Protein AF-0000000085067133 (afdb_homodimer)

InterPro domains:
  IPR045865 ACT-like domain [SSF55021] (86-165)
  IPR050990 UPF0237/Glycine cleavage system regulator [PTHR34875] (2-164)

Radius of gyration: 19.77 Å; Cα contacts (8 Å, |Δi|>4): 706; chains: 2; bounding box: 46×57×50 Å

Nearest PDB structures (foldseek):
  2nyi-assembly1_B  TM=8.359E-01  e=1.930E-15  Galdieria sulphuraria
  2nyi-assembly1_A  TM=8.439E-01  e=7.885E-15  Galdieria sulphuraria
  1u8s-assembly1_B  TM=7.803E-01  e=1.812E-12  Vibrio cholerae
  1u8s-assembly1_A  TM=7.500E-01  e=4.731E-12  Vibrio cholerae
  6vz8-assembly1_R  TM=4.326E-01  e=2.063E-06  Arabidopsis thaliana

Solvent-accessible surface area (backbone atoms only — not comparable to full-atom values): 17699 Å² total; per-residue (Å²): 106,75,40,58,30,33,37,37,40,38,37,75,58,52,92,60,48,68,34,50,55,51,49,54,38,41,74,55,59,29,40,75,43,36,36,39,36,43,49,56,70,61,27,32,39,34,43,33,31,35,40,26,44,54,86,38,48,66,57,45,56,50,48,50,45,68,78,36,71,81,46,47,75,48,76,41,71,45,59,82,70,73,85,62,76,49,46,78,45,37,36,39,42,37,29,72,49,60,91,60,50,70,39,51,53,48,50,53,33,55,75,68,65,35,43,74,39,32,38,38,39,40,56,39,83,43,91,92,48,94,54,38,35,31,40,30,42,38,33,32,40,36,40,79,89,54,54,71,66,56,52,45,52,56,58,33,63,75,42,93,65,39,44,67,46,78,105,106,76,40,58,29,34,37,39,39,37,35,75,58,51,92,60,48,68,34,50,54,50,50,54,38,41,75,55,60,28,40,77,44,35,35,39,36,43,50,57,70,60,27,31,38,34,42,32,32,35,40,25,44,53,86,37,46,65,58,47,56,50,48,49,45,69,77,37,70,82,44,45,77,49,76,40,71,46,60,82,71,72,86,64,75,50,46,79,47,36,34,39,40,37,29,71,48,59,92,62,50,70,38,52,53,49,49,54,33,55,74,68,64,35,43,74,39,31,41,38,40,41,56,42,82,43,90,94,48,94,53,37,34,29,41,34,44,37,34,32,39,36,40,78,89,53,54,72,65,56,54,45,51,57,58,33,64,76,41,93,64,38,44,66,46,79,104

Structure (mmCIF, N/CA/C/O backbone):
data_AF-0000000085067133-model_v1
#
loop_
_entity.id
_entity.type
_entity.pdbx_description
1 polymer 'Amino acid-binding ACT domain protein'
#
loop_
_atom_site.group_PDB
_atom_site.id
_atom_site.type_symbol
_atom_site.label_atom_id
_atom_site.label_alt_id
_atom_site.label_comp_id
_atom_site.label_asym_id
_atom_site.label_entity_id
_atom_site.label_seq_id
_atom_site.pdbx_PDB_ins_code
_atom_site.Cartn_x
_atom_site.Cartn_y
_atom_site.Cartn_z
_atom_site.occupancy
_atom_site.B_iso_or_equiv
_atom_site.auth_seq_id
_atom_site.auth_comp_id
_atom_site.auth_asym_id
_atom_site.auth_atom_id
_atom_site.pdbx_PDB_model_num
ATOM 1 N N . MET A 1 1 ? -12.594 -28.469 2.062 1 92.06 1 MET A N 1
ATOM 2 C CA . MET A 1 1 ? -13.32 -27.297 1.582 1 92.06 1 MET A CA 1
ATOM 3 C C . MET A 1 1 ? -12.414 -26.062 1.551 1 92.06 1 MET A C 1
ATOM 5 O O . MET A 1 1 ? -11.602 -25.875 2.457 1 92.06 1 MET A O 1
ATOM 9 N N . LYS A 1 2 ? -12.5 -25.391 0.485 1 92.56 2 LYS A N 1
ATOM 10 C CA . LYS A 1 2 ? -11.617 -24.234 0.362 1 92.56 2 LYS A CA 1
ATOM 11 C C . LYS A 1 2 ? -12.062 -23.109 1.294 1 92.56 2 LYS A C 1
ATOM 13 O O . LYS A 1 2 ? -13.258 -22.938 1.544 1 92.56 2 LYS A O 1
ATOM 18 N N . LYS A 1 3 ? -11.078 -22.438 1.815 1 93.25 3 LYS A N 1
ATOM 19 C CA . LYS A 1 3 ? -11.328 -21.266 2.635 1 93.25 3 LYS A CA 1
ATOM 20 C C . LYS A 1 3 ? -10.5 -20.078 2.156 1 93.25 3 LYS A C 1
ATOM 22 O O . LYS A 1 3 ? -9.438 -20.25 1.554 1 93.25 3 LYS A O 1
ATOM 27 N N . THR A 1 4 ? -11.047 -18.922 2.414 1 93.56 4 THR A N 1
ATOM 28 C CA . THR A 1 4 ? -10.352 -17.688 2.055 1 93.56 4 THR A CA 1
ATOM 29 C C . THR A 1 4 ? -10.125 -16.812 3.287 1 93.56 4 THR A C 1
ATOM 31 O O . THR A 1 4 ? -11.039 -16.641 4.098 1 93.56 4 THR A O 1
ATOM 34 N N . PHE A 1 5 ? -8.906 -16.344 3.473 1 95.69 5 PHE A N 1
ATOM 35 C CA . PHE A 1 5 ? -8.578 -15.484 4.605 1 95.69 5 PHE A CA 1
ATOM 36 C C . PHE A 1 5 ? -7.543 -14.438 4.207 1 95.69 5 PHE A C 1
ATOM 38 O O . PHE A 1 5 ? -6.824 -14.609 3.221 1 95.69 5 PHE A O 1
ATOM 45 N N . VAL A 1 6 ? -7.559 -13.336 4.926 1 96.31 6 VAL A N 1
ATOM 46 C CA . VAL A 1 6 ? -6.582 -12.273 4.703 1 96.31 6 VAL A CA 1
ATOM 47 C C . VAL A 1 6 ? -5.348 -12.523 5.57 1 96.31 6 VAL A C 1
ATOM 49 O O . VAL A 1 6 ? -5.465 -12.766 6.773 1 96.31 6 VAL A O 1
ATOM 52 N N . THR A 1 7 ? -4.23 -12.477 4.957 1 97.25 7 THR A N 1
ATOM 53 C CA . THR A 1 7 ? -2.949 -12.57 5.648 1 97.25 7 THR A CA 1
ATOM 54 C C . THR A 1 7 ? -2.248 -11.211 5.68 1 97.25 7 THR A C 1
ATOM 56 O O . THR A 1 7 ? -2.143 -10.539 4.652 1 97.25 7 THR A O 1
ATOM 59 N N . THR A 1 8 ? -1.85 -10.82 6.852 1 97.56 8 THR A N 1
ATOM 60 C CA . THR A 1 8 ? -1.018 -9.641 7.031 1 97.56 8 THR A CA 1
ATOM 61 C C . THR A 1 8 ? 0.417 -10.031 7.371 1 97.56 8 THR A C 1
ATOM 63 O O . THR A 1 8 ? 0.647 -10.883 8.227 1 97.56 8 THR A O 1
ATOM 66 N N . VAL A 1 9 ? 1.339 -9.438 6.688 1 98.12 9 VAL A N 1
ATOM 67 C CA . VAL A 1 9 ? 2.75 -9.648 6.992 1 98.12 9 VAL A CA 1
ATOM 68 C C . VAL A 1 9 ? 3.467 -8.305 7.094 1 98.12 9 VAL A C 1
ATOM 70 O O . VAL A 1 9 ? 3.219 -7.398 6.293 1 98.12 9 VAL A O 1
ATOM 73 N N . SER A 1 10 ? 4.344 -8.164 8.117 1 97.62 10 SER A N 1
ATOM 74 C CA . SER A 1 10 ? 5.09 -6.918 8.289 1 97.62 10 SER A CA 1
ATOM 75 C C . SER A 1 10 ? 6.484 -7.184 8.852 1 97.62 10 SER A C 1
ATOM 77 O O . SER A 1 10 ? 6.66 -8.07 9.688 1 97.62 10 SER A O 1
ATOM 79 N N . GLY A 1 11 ? 7.434 -6.418 8.406 1 96.38 11 GLY A N 1
ATOM 80 C CA . GLY A 1 11 ? 8.781 -6.492 8.938 1 96.38 11 GLY A CA 1
ATOM 81 C C . GLY A 1 11 ? 9.82 -5.863 8.023 1 96.38 11 GLY A C 1
ATOM 82 O O . GLY A 1 11 ? 9.492 -5.043 7.172 1 96.38 11 GLY A O 1
ATOM 83 N N . VAL A 1 12 ? 11.062 -6.23 8.289 1 93.88 12 VAL A N 1
ATOM 84 C CA . VAL A 1 12 ? 12.172 -5.727 7.488 1 93.88 12 VAL A CA 1
ATOM 85 C C . VAL A 1 12 ? 12.094 -6.309 6.078 1 93.88 12 VAL A C 1
ATOM 87 O O . VAL A 1 12 ? 11.82 -7.496 5.902 1 93.88 12 VAL A O 1
ATOM 90 N N . THR A 1 13 ? 12.289 -5.344 5.133 1 91.38 13 THR A N 1
ATOM 91 C CA . THR A 1 13 ? 12.242 -5.777 3.742 1 91.38 13 THR A CA 1
ATOM 92 C C . THR A 1 13 ? 13.492 -6.566 3.375 1 91.38 13 THR A C 1
ATOM 94 O O . THR A 1 13 ? 14.602 -6.035 3.43 1 91.38 13 THR A O 1
ATOM 97 N N . GLU A 1 14 ? 13.289 -7.785 3.072 1 90.19 14 GLU A N 1
ATOM 98 C CA . GLU A 1 14 ? 14.383 -8.625 2.572 1 90.19 14 GLU A CA 1
ATOM 99 C C . GLU A 1 14 ? 14.258 -8.852 1.067 1 90.19 14 GLU A C 1
ATOM 101 O O . GLU A 1 14 ? 13.148 -8.844 0.524 1 90.19 14 GLU A O 1
ATOM 106 N N . PRO A 1 15 ? 15.484 -9.062 0.43 1 88.81 15 PRO A N 1
ATOM 107 C CA . PRO A 1 15 ? 15.414 -9.375 -1 1 88.81 15 PRO A CA 1
ATOM 108 C C . PRO A 1 15 ? 14.562 -10.602 -1.297 1 88.81 15 PRO A C 1
ATOM 110 O O . PRO A 1 15 ? 14.734 -11.648 -0.664 1 88.81 15 PRO A O 1
ATOM 113 N N . GLY A 1 16 ? 13.633 -10.445 -2.195 1 92.75 16 GLY A N 1
ATOM 114 C CA . GLY A 1 16 ? 12.836 -11.57 -2.656 1 92.75 16 GLY A CA 1
ATOM 115 C C . GLY A 1 16 ? 11.727 -11.953 -1.696 1 92.75 16 GLY A C 1
ATOM 116 O O . GLY A 1 16 ? 11.156 -13.039 -1.801 1 92.75 16 GLY A O 1
ATOM 117 N N . ILE A 1 17 ? 11.398 -11.164 -0.746 1 94.94 17 ILE A N 1
ATOM 118 C CA . ILE A 1 17 ? 10.461 -11.516 0.312 1 94.94 17 ILE A CA 1
ATOM 119 C C . ILE A 1 17 ? 9.094 -11.812 -0.294 1 94.94 17 ILE A C 1
ATOM 121 O O . ILE A 1 17 ? 8.422 -12.773 0.106 1 94.94 17 ILE A O 1
ATOM 125 N N . ILE A 1 18 ? 8.688 -11.055 -1.253 1 94.62 18 ILE A N 1
ATOM 126 C CA . ILE A 1 18 ? 7.383 -11.258 -1.871 1 94.62 18 ILE A CA 1
ATOM 127 C C . ILE A 1 18 ? 7.363 -12.602 -2.605 1 94.62 18 ILE A C 1
ATOM 129 O O . ILE A 1 18 ? 6.422 -13.383 -2.461 1 94.62 18 ILE A O 1
ATOM 133 N N . LYS A 1 19 ? 8.43 -12.812 -3.299 1 94.38 19 LYS A N 1
ATOM 134 C CA . LYS A 1 19 ? 8.609 -14.086 -4 1 94.38 19 LYS A CA 1
ATOM 135 C C . LYS A 1 19 ? 8.539 -15.258 -3.035 1 94.38 19 LYS A C 1
ATOM 137 O O . LYS A 1 19 ? 7.824 -16.234 -3.285 1 94.38 19 LYS A O 1
ATOM 142 N N . SER A 1 20 ? 9.242 -15.172 -1.99 1 96.31 20 SER A N 1
ATOM 143 C CA . SER A 1 20 ? 9.305 -16.25 -1.018 1 96.31 20 SER A CA 1
ATOM 144 C C . SER A 1 20 ? 7.941 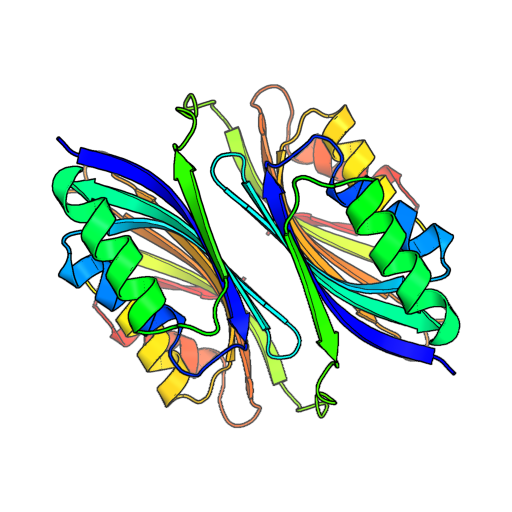-16.531 -0.402 1 96.31 20 SER A C 1
ATOM 146 O O . SER A 1 20 ? 7.547 -17.688 -0.252 1 96.31 20 SER A O 1
ATOM 148 N N . LEU A 1 21 ? 7.211 -15.5 -0.037 1 96.75 21 LEU A N 1
ATOM 149 C CA . LEU A 1 21 ? 5.883 -15.648 0.542 1 96.75 21 LEU A CA 1
ATOM 150 C C . LEU A 1 21 ? 4.934 -16.328 -0.44 1 96.75 21 LEU A C 1
ATOM 152 O O . LEU A 1 21 ? 4.172 -17.219 -0.057 1 96.75 21 LEU A O 1
ATOM 156 N N . ALA A 1 22 ? 5.043 -15.922 -1.697 1 94.56 22 ALA A N 1
ATOM 157 C CA . ALA A 1 22 ? 4.191 -16.5 -2.73 1 94.56 22 ALA A CA 1
ATOM 158 C C . ALA A 1 22 ? 4.523 -17.984 -2.943 1 94.56 22 ALA A C 1
ATOM 160 O O . ALA A 1 22 ? 3.621 -18.812 -3.062 1 94.56 22 ALA A O 1
ATOM 161 N N . GLU A 1 23 ? 5.742 -18.266 -2.957 1 95.75 23 GLU A N 1
ATOM 162 C CA . GLU A 1 23 ? 6.188 -19.641 -3.191 1 95.75 23 GLU A CA 1
ATOM 163 C C . GLU A 1 23 ? 5.762 -20.562 -2.053 1 95.75 23 GLU A C 1
ATOM 165 O O . GLU A 1 23 ? 5.309 -21.672 -2.291 1 95.75 23 GLU A O 1
ATOM 170 N N . ILE A 1 24 ? 5.934 -20.094 -0.885 1 97.19 24 ILE A N 1
ATOM 171 C CA . ILE A 1 24 ? 5.531 -20.891 0.268 1 97.19 24 ILE A CA 1
ATOM 172 C C . ILE A 1 24 ? 4.023 -21.125 0.229 1 97.19 24 ILE A C 1
ATOM 174 O O . ILE A 1 24 ? 3.555 -22.234 0.507 1 97.19 24 ILE A O 1
ATOM 178 N N . THR A 1 25 ? 3.256 -20.078 -0.085 1 96.44 25 THR A N 1
ATOM 179 C CA . THR A 1 25 ? 1.807 -20.219 -0.187 1 96.44 25 THR A CA 1
ATOM 180 C C . THR A 1 25 ? 1.431 -21.266 -1.225 1 96.44 25 THR A C 1
ATOM 182 O O . THR A 1 25 ? 0.601 -22.141 -0.959 1 96.44 25 THR A O 1
ATOM 185 N N . ARG A 1 26 ? 2.072 -21.234 -2.355 1 94.62 26 ARG A N 1
ATOM 186 C CA . ARG A 1 26 ? 1.798 -22.156 -3.443 1 94.62 26 ARG A CA 1
ATOM 187 C C . ARG A 1 26 ? 2.162 -23.594 -3.049 1 94.62 26 ARG A C 1
ATOM 189 O O . ARG A 1 26 ? 1.46 -24.531 -3.406 1 94.62 26 ARG A O 1
ATOM 196 N N . LYS A 1 27 ? 3.252 -23.75 -2.375 1 95.75 27 LYS A N 1
ATOM 197 C CA . LYS A 1 27 ? 3.703 -25.062 -1.926 1 95.75 27 LYS A CA 1
ATOM 198 C C . LYS A 1 27 ? 2.611 -25.781 -1.136 1 95.75 27 LYS A C 1
ATOM 200 O O . LYS A 1 27 ? 2.5 -27 -1.192 1 95.75 27 LYS A O 1
ATOM 205 N N . HIS A 1 28 ? 1.784 -25.062 -0.489 1 96.75 28 HIS A N 1
ATOM 206 C CA . HIS A 1 28 ? 0.726 -25.656 0.329 1 96.75 28 HIS A CA 1
ATOM 207 C C . HIS A 1 28 ? -0.608 -25.641 -0.409 1 96.75 28 HIS A C 1
ATOM 2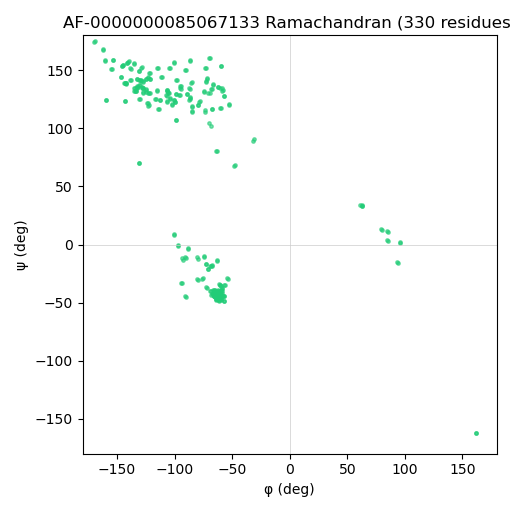09 O O . HIS A 1 28 ? -1.657 -25.875 0.193 1 96.75 28 HIS A O 1
ATOM 215 N N . GLY A 1 29 ? -0.508 -25.281 -1.704 1 94.88 29 GLY A N 1
ATOM 216 C CA . GLY A 1 29 ? -1.712 -25.312 -2.52 1 94.88 29 GLY A CA 1
ATOM 217 C C . GLY A 1 29 ? -2.543 -24.047 -2.408 1 94.88 29 GLY A C 1
ATOM 218 O O . GLY A 1 29 ? -3.713 -24.031 -2.797 1 94.88 29 GLY A O 1
ATOM 219 N N . GLY A 1 30 ? -1.984 -23.062 -1.823 1 95.06 30 GLY A N 1
ATOM 220 C CA . GLY A 1 30 ? -2.682 -21.797 -1.694 1 95.06 30 GLY A CA 1
ATOM 221 C C . GLY A 1 30 ? -2.498 -20.891 -2.896 1 95.06 30 GLY A C 1
ATOM 222 O O . GLY A 1 30 ? -1.54 -21.047 -3.658 1 95.06 30 GLY A O 1
ATOM 223 N N . GLU A 1 31 ? -3.5 -19.938 -3.016 1 92.12 31 GLU A N 1
ATOM 224 C CA . GLU A 1 31 ? -3.459 -18.938 -4.082 1 92.12 31 GLU A CA 1
ATOM 225 C C . GLU A 1 31 ? -3.779 -17.547 -3.551 1 92.12 31 GLU A C 1
ATOM 227 O O . GLU A 1 31 ? -4.695 -17.375 -2.74 1 92.12 31 GLU A O 1
ATOM 232 N N . TRP A 1 32 ? -2.928 -16.641 -4.02 1 94.38 32 TRP A N 1
ATOM 233 C CA . TRP A 1 32 ? -3.27 -15.25 -3.746 1 94.38 32 TRP A CA 1
ATOM 234 C C . TRP A 1 32 ? -4.324 -14.742 -4.723 1 94.38 32 TRP A C 1
ATOM 236 O O . TRP A 1 32 ? -4.082 -14.68 -5.93 1 94.38 32 TRP A O 1
ATOM 246 N N . GLN A 1 33 ? -5.426 -14.344 -4.176 1 91.75 33 GLN A N 1
ATOM 247 C CA . GLN A 1 33 ? -6.477 -13.797 -5.031 1 91.75 33 GLN A CA 1
ATOM 248 C C . GLN A 1 33 ? -6.336 -12.289 -5.188 1 91.75 33 GLN A C 1
ATOM 250 O O . GLN A 1 33 ? -6.547 -11.742 -6.273 1 91.75 33 GLN A O 1
ATOM 255 N N . MET A 1 34 ? -6.109 -11.641 -4.121 1 93.25 34 MET A N 1
ATOM 256 C CA . MET A 1 34 ? -5.789 -10.219 -4.039 1 93.25 34 MET A CA 1
ATOM 257 C C . MET A 1 34 ? -4.586 -9.984 -3.133 1 93.25 34 MET A C 1
ATOM 259 O O . MET A 1 34 ? -4.453 -10.633 -2.094 1 93.25 34 MET A O 1
ATOM 263 N N . SER A 1 35 ? -3.676 -9.117 -3.578 1 95.5 35 SER A N 1
ATOM 264 C CA . SER A 1 35 ? -2.516 -8.805 -2.752 1 95.5 35 SER A CA 1
ATOM 265 C C . SER A 1 35 ? -2.123 -7.34 -2.887 1 95.5 35 SER A C 1
ATOM 267 O O . SER A 1 35 ? -2.205 -6.766 -3.977 1 95.5 35 SER A O 1
ATOM 269 N N . LYS A 1 36 ? -1.783 -6.75 -1.802 1 96.81 36 LYS A N 1
ATOM 270 C CA . LYS A 1 36 ? -1.264 -5.391 -1.725 1 96.81 36 LYS A CA 1
ATOM 271 C C . LYS A 1 36 ? 0.006 -5.332 -0.88 1 96.81 36 LYS A C 1
ATOM 273 O O . LYS A 1 36 ? 0.032 -5.836 0.245 1 96.81 36 LYS A O 1
ATOM 278 N N . VAL A 1 37 ? 1.066 -4.801 -1.442 1 97.06 37 VAL A N 1
ATOM 279 C CA . VAL A 1 37 ? 2.359 -4.695 -0.771 1 97.06 37 VAL A CA 1
ATOM 280 C C . VAL A 1 37 ? 2.855 -3.254 -0.827 1 97.06 37 VAL A C 1
ATOM 282 O O . VAL A 1 37 ? 2.775 -2.604 -1.871 1 97.06 37 VAL A O 1
ATOM 285 N N . ILE A 1 38 ? 3.32 -2.781 0.252 1 97.06 38 ILE A N 1
ATOM 286 C CA . ILE A 1 38 ? 3.973 -1.476 0.268 1 97.06 38 ILE A CA 1
ATOM 287 C C . ILE A 1 38 ? 5.312 -1.576 0.996 1 97.06 38 ILE A C 1
ATOM 289 O O . ILE A 1 38 ? 5.477 -2.404 1.896 1 97.06 38 ILE A O 1
ATOM 293 N N . LYS A 1 39 ? 6.246 -0.747 0.563 1 96.12 39 LYS A N 1
ATOM 294 C CA . LYS A 1 39 ? 7.578 -0.669 1.153 1 96.12 39 LYS A CA 1
ATOM 295 C C . LYS A 1 39 ? 7.953 0.773 1.482 1 96.12 39 LYS A C 1
ATOM 297 O O . LYS A 1 39 ? 7.633 1.691 0.724 1 96.12 39 LYS A O 1
ATOM 302 N N . LEU A 1 40 ? 8.609 0.938 2.604 1 93.88 40 LEU A N 1
ATOM 303 C CA . LEU A 1 40 ? 9.078 2.256 3.014 1 93.88 40 LEU A CA 1
ATOM 304 C C . LEU A 1 40 ? 10.203 2.139 4.039 1 93.88 40 LEU A C 1
ATOM 306 O O . LEU A 1 40 ? 10.047 1.454 5.055 1 93.88 40 LEU A O 1
ATOM 310 N N . GLY A 1 41 ? 11.359 2.752 3.768 1 90.62 41 GLY A N 1
ATOM 311 C CA . GLY A 1 41 ? 12.445 2.832 4.734 1 90.62 41 GLY A CA 1
ATOM 312 C C . GLY A 1 41 ? 13 1.476 5.121 1 90.62 41 GLY A C 1
ATOM 313 O O . GLY A 1 41 ? 13.266 1.218 6.297 1 90.62 41 GLY A O 1
ATOM 314 N N . GLY A 1 42 ? 13.008 0.567 4.215 1 91.81 42 GLY A N 1
ATOM 315 C CA . GLY A 1 42 ? 13.57 -0.75 4.469 1 91.81 42 GLY A CA 1
ATOM 316 C C . GLY A 1 42 ? 12.586 -1.701 5.121 1 91.81 42 GLY A C 1
ATOM 317 O O . GLY A 1 42 ? 12.938 -2.834 5.457 1 91.81 42 GLY A O 1
ATOM 318 N N . HIS A 1 43 ? 11.375 -1.211 5.297 1 94.5 43 HIS A N 1
ATOM 319 C CA . HIS A 1 43 ? 10.305 -2.037 5.852 1 94.5 43 HIS A CA 1
ATOM 320 C C . HIS A 1 43 ? 9.203 -2.281 4.82 1 94.5 43 HIS A C 1
ATOM 322 O O . HIS A 1 43 ? 9.039 -1.49 3.891 1 94.5 43 HIS A O 1
ATOM 328 N N . PHE A 1 44 ? 8.578 -3.387 5 1 96.5 44 PHE A N 1
ATOM 329 C CA . PHE A 1 44 ? 7.457 -3.688 4.113 1 96.5 44 PHE A CA 1
ATOM 330 C C . PHE A 1 44 ? 6.27 -4.219 4.902 1 96.5 44 PHE A C 1
ATOM 332 O O . PHE A 1 44 ? 6.43 -4.695 6.031 1 96.5 44 PHE A O 1
ATOM 339 N N . THR A 1 45 ? 5.125 -4.062 4.371 1 97.94 45 THR A N 1
ATOM 340 C CA . THR A 1 45 ? 3.908 -4.738 4.816 1 97.94 45 THR A CA 1
ATOM 341 C C . THR A 1 45 ? 3.086 -5.215 3.621 1 97.94 45 THR A C 1
ATOM 343 O O . THR A 1 45 ? 3.145 -4.617 2.543 1 97.94 45 THR A O 1
ATOM 346 N N . ALA A 1 46 ? 2.361 -6.27 3.832 1 97.81 46 ALA A N 1
ATOM 347 C CA . ALA A 1 46 ? 1.531 -6.848 2.779 1 97.81 46 ALA A CA 1
ATOM 348 C C . ALA A 1 46 ? 0.212 -7.367 3.344 1 97.81 46 ALA A C 1
ATOM 350 O O . ALA A 1 46 ? 0.171 -7.902 4.453 1 97.81 46 ALA A O 1
ATOM 351 N N . LEU A 1 47 ? -0.836 -7.117 2.629 1 97.81 47 LEU A N 1
ATOM 352 C CA . LEU A 1 47 ? -2.115 -7.801 2.793 1 97.81 47 LEU A CA 1
ATOM 353 C C . LEU A 1 47 ? -2.424 -8.672 1.58 1 97.81 47 LEU A C 1
ATOM 355 O O . LEU A 1 47 ? -2.389 -8.195 0.443 1 97.81 47 LEU A O 1
ATOM 359 N N . PHE A 1 48 ? -2.666 -9.969 1.863 1 96.56 48 PHE A N 1
ATOM 360 C CA . PHE A 1 48 ? -3.07 -10.773 0.715 1 96.56 48 PHE A CA 1
ATOM 361 C C . PHE A 1 48 ? -4.133 -11.789 1.113 1 96.56 48 PHE A C 1
ATOM 363 O O . PHE A 1 48 ? -4.094 -12.336 2.219 1 96.56 48 PHE A O 1
ATOM 370 N N . GLU A 1 49 ? -5.078 -11.922 0.241 1 95.62 49 GLU A N 1
ATOM 371 C CA . GLU A 1 49 ? -6.156 -12.898 0.406 1 95.62 49 GLU A CA 1
ATOM 372 C C . GLU A 1 49 ? -5.742 -14.266 -0.117 1 95.62 49 GLU A C 1
ATOM 374 O O . GLU A 1 49 ? -5.531 -14.445 -1.319 1 95.62 49 GLU A O 1
ATOM 379 N N . VAL A 1 50 ? -5.723 -15.266 0.766 1 95.5 50 VAL A N 1
ATOM 380 C CA . VAL A 1 50 ? -5.297 -16.609 0.409 1 95.5 50 VAL A CA 1
ATOM 381 C C . VAL A 1 50 ? -6.512 -17.531 0.342 1 95.5 50 VAL A C 1
ATOM 383 O O . VAL A 1 50 ? -7.328 -17.562 1.265 1 95.5 50 VAL A O 1
ATOM 386 N N . THR A 1 51 ? -6.656 -18.109 -0.792 1 93.81 51 THR A N 1
ATOM 387 C CA . THR A 1 51 ? -7.59 -19.234 -0.897 1 93.81 51 THR A CA 1
ATOM 388 C C . THR A 1 51 ? -6.848 -20.562 -0.867 1 93.81 51 THR A C 1
ATOM 390 O O . THR A 1 51 ? -5.91 -20.781 -1.638 1 93.81 51 THR A O 1
ATOM 393 N N . ILE A 1 52 ? -7.227 -21.406 0.055 1 95.75 52 ILE A N 1
ATOM 394 C CA . ILE A 1 52 ? -6.504 -22.656 0.25 1 95.75 52 ILE A CA 1
ATOM 395 C C . ILE A 1 52 ? -7.438 -23.703 0.844 1 95.75 52 ILE A C 1
ATOM 397 O O . ILE A 1 52 ? -8.508 -23.375 1.352 1 95.75 52 ILE A O 1
ATOM 401 N N . GLU A 1 53 ? -7.062 -24.969 0.667 1 96.75 53 GLU A N 1
ATOM 402 C CA . GLU A 1 53 ? -7.781 -26 1.412 1 96.75 53 GLU A CA 1
ATOM 403 C C . GLU A 1 53 ? -7.672 -25.766 2.916 1 96.75 53 GLU A C 1
ATOM 405 O O . GLU A 1 53 ? -6.574 -25.547 3.438 1 96.75 53 GLU A O 1
ATOM 410 N N . ALA A 1 54 ? -8.805 -25.891 3.592 1 94.81 54 ALA A N 1
ATOM 411 C CA . ALA A 1 54 ? -8.875 -25.562 5.016 1 94.81 54 ALA A CA 1
ATOM 412 C C . ALA A 1 54 ? -7.859 -26.375 5.812 1 94.81 54 ALA A C 1
ATOM 414 O O . ALA A 1 54 ? -7.246 -25.859 6.754 1 94.81 54 ALA A O 1
ATOM 415 N N . GLU A 1 55 ? -7.645 -27.516 5.434 1 96.25 55 GLU A N 1
ATOM 416 C CA . GLU A 1 55 ? -6.773 -28.422 6.176 1 96.25 55 GLU A CA 1
ATOM 417 C C . GLU A 1 55 ? -5.309 -28.031 6.016 1 96.25 55 GLU A C 1
ATOM 419 O O . GLU A 1 55 ? -4.461 -28.438 6.816 1 96.25 55 GLU A O 1
ATOM 424 N N . SER A 1 56 ? -5.023 -27.219 5.035 1 97.31 56 SER A N 1
ATOM 425 C CA . SER A 1 56 ? -3.643 -26.844 4.734 1 97.31 56 SER A CA 1
ATOM 426 C C . SER A 1 56 ? -3.246 -25.562 5.438 1 97.31 56 SER A C 1
ATOM 428 O O . SER A 1 56 ? -2.061 -25.219 5.512 1 97.31 56 SER A O 1
ATOM 430 N N . GLN A 1 57 ? -4.137 -24.812 5.984 1 96.5 57 GLN A N 1
ATOM 431 C CA . GLN A 1 57 ? -3.879 -23.484 6.523 1 96.5 57 GLN A CA 1
ATOM 432 C C . GLN A 1 57 ? -2.91 -23.547 7.703 1 96.5 57 GLN A C 1
ATOM 434 O O . GLN A 1 57 ? -1.941 -22.781 7.758 1 96.5 57 GLN A O 1
ATOM 439 N N . PRO A 1 58 ? -3.127 -24.484 8.672 1 97.38 58 PRO A N 1
ATOM 440 C CA . PRO A 1 58 ? -2.211 -24.531 9.812 1 97.38 58 PRO A CA 1
ATOM 441 C C . PRO A 1 58 ? -0.761 -24.766 9.398 1 97.38 58 PRO A C 1
ATOM 443 O O . PRO A 1 58 ? 0.155 -24.156 9.953 1 97.38 58 PRO A O 1
ATOM 446 N N . GLN A 1 59 ? -0.584 -25.562 8.445 1 98 59 GLN A N 1
ATOM 447 C CA . GLN A 1 59 ? 0.765 -25.859 7.973 1 98 59 GLN A CA 1
ATOM 448 C C . GLN A 1 59 ? 1.376 -24.641 7.277 1 98 59 GLN A C 1
ATOM 450 O O . GLN A 1 59 ? 2.57 -24.375 7.422 1 98 59 GLN A O 1
ATOM 455 N N . LEU A 1 60 ? 0.588 -23.953 6.512 1 98.19 60 LEU A N 1
ATOM 456 C CA . LEU A 1 60 ? 1.039 -22.75 5.844 1 98.19 60 LEU A CA 1
ATOM 457 C C . LEU A 1 60 ? 1.505 -21.703 6.863 1 98.19 60 LEU A C 1
ATOM 459 O O . LEU A 1 60 ? 2.602 -21.156 6.742 1 98.19 60 LEU A O 1
ATOM 463 N N . GLU A 1 61 ? 0.662 -21.531 7.879 1 97.94 61 GLU A N 1
ATOM 464 C CA . GLU A 1 61 ? 0.985 -20.547 8.914 1 97.94 61 GLU A CA 1
ATOM 465 C C . GLU A 1 61 ? 2.268 -20.922 9.648 1 97.94 61 GLU A C 1
ATOM 467 O O . GLU A 1 61 ? 3.115 -20.062 9.906 1 97.94 61 GLU A O 1
ATOM 472 N N . SER A 1 62 ? 2.383 -22.156 9.914 1 98.19 62 SER A N 1
ATOM 473 C CA . SER A 1 62 ? 3.574 -22.656 10.602 1 98.19 62 SER A CA 1
ATOM 474 C C . SER A 1 62 ? 4.824 -22.453 9.75 1 98.19 62 SER A C 1
ATOM 476 O O . SER A 1 62 ? 5.879 -22.078 10.258 1 98.19 62 SER A O 1
ATOM 478 N N . ASP A 1 63 ? 4.723 -22.703 8.492 1 98.31 63 ASP A N 1
ATOM 479 C CA . ASP A 1 63 ? 5.863 -22.562 7.59 1 98.31 63 ASP A CA 1
ATOM 480 C C . ASP A 1 63 ? 6.285 -21.094 7.477 1 98.31 63 ASP A C 1
ATOM 482 O O . ASP A 1 63 ? 7.48 -20.797 7.395 1 98.31 63 ASP A O 1
ATOM 486 N N . PHE A 1 64 ? 5.316 -20.172 7.43 1 98 64 PHE A N 1
ATOM 487 C CA . PHE A 1 64 ? 5.633 -18.75 7.395 1 98 64 PHE A CA 1
ATOM 488 C C . PHE A 1 64 ? 6.477 -18.359 8.602 1 98 64 PHE A C 1
ATOM 490 O O . PHE A 1 64 ? 7.527 -17.734 8.453 1 98 64 PHE A O 1
ATOM 497 N N . VAL A 1 65 ? 6.098 -18.828 9.734 1 96.94 65 VAL A N 1
ATOM 498 C CA . VAL A 1 65 ? 6.77 -18.453 10.977 1 96.94 65 VAL A CA 1
ATOM 499 C C . VAL A 1 65 ? 8.148 -19.109 11.039 1 96.94 65 VAL A C 1
ATOM 501 O O . VAL A 1 65 ? 9.117 -18.484 11.492 1 96.94 65 VAL A O 1
ATOM 504 N N . THR A 1 66 ? 8.211 -20.266 10.578 1 97.81 66 THR A N 1
ATOM 505 C CA . THR A 1 66 ? 9.477 -21 10.594 1 97.81 66 THR A CA 1
ATOM 506 C C . THR A 1 66 ? 10.484 -20.359 9.648 1 97.81 66 THR A C 1
ATOM 508 O O . THR A 1 66 ? 11.656 -20.172 10.008 1 97.81 66 THR A O 1
ATOM 511 N N . HIS A 1 67 ? 10.078 -19.969 8.492 1 96.94 67 HIS A N 1
ATOM 512 C CA . HIS A 1 67 ? 10.977 -19.422 7.473 1 96.94 67 HIS A CA 1
ATOM 513 C C . HIS A 1 67 ? 11.281 -17.953 7.738 1 96.94 67 HIS A C 1
ATOM 515 O O . HIS A 1 67 ? 12.352 -17.469 7.363 1 96.94 67 HIS A O 1
ATOM 521 N N . PHE A 1 68 ? 10.32 -17.297 8.359 1 97.5 68 PHE A N 1
ATOM 522 C CA . PHE A 1 68 ? 10.492 -15.867 8.602 1 97.5 68 PHE A CA 1
ATOM 523 C C . PHE A 1 68 ? 10.18 -15.523 10.055 1 97.5 68 PHE A C 1
ATOM 525 O O . PHE A 1 68 ? 9.25 -14.758 10.336 1 97.5 68 PHE A O 1
ATOM 532 N N . PRO A 1 69 ? 11.023 -15.938 10.992 1 9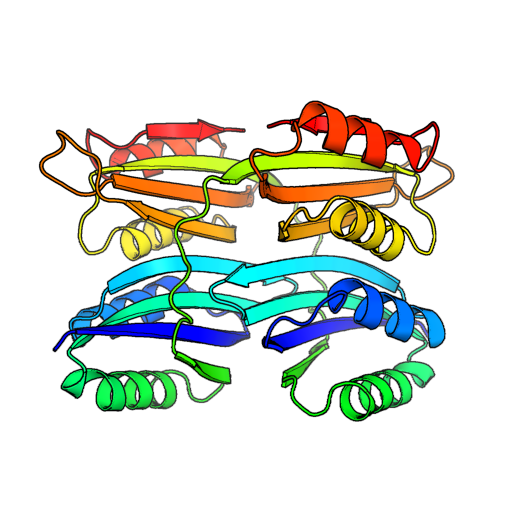6.38 69 PRO A N 1
ATOM 533 C CA . PRO A 1 69 ? 10.742 -15.75 12.414 1 96.38 69 PRO A CA 1
ATOM 534 C C . PRO A 1 69 ? 10.758 -14.281 12.828 1 96.38 69 PRO A C 1
ATOM 536 O O . PRO A 1 69 ? 10.211 -13.922 13.875 1 96.38 69 PRO A O 1
ATOM 539 N N . ALA A 1 70 ? 11.352 -13.469 12.016 1 95.88 70 ALA A N 1
ATOM 540 C CA . ALA A 1 70 ? 11.484 -12.062 12.398 1 95.88 70 ALA A CA 1
ATOM 541 C C . ALA A 1 70 ? 10.297 -11.242 11.914 1 95.88 70 ALA A C 1
ATOM 543 O O . ALA A 1 70 ? 10.133 -10.078 12.305 1 95.88 70 ALA A O 1
ATOM 544 N N . LEU A 1 71 ? 9.453 -11.797 11.055 1 97.38 71 LEU A N 1
ATOM 545 C CA . LEU A 1 71 ? 8.312 -11.07 10.492 1 97.38 71 LEU A CA 1
ATOM 546 C C . LEU A 1 71 ? 7.078 -11.242 11.367 1 97.38 71 LEU A C 1
ATOM 548 O O . LEU A 1 71 ? 6.926 -12.266 12.047 1 97.38 71 LEU A O 1
ATOM 552 N N . TYR A 1 72 ? 6.242 -10.195 11.328 1 97.19 72 TYR A N 1
ATOM 553 C CA . TYR A 1 72 ? 4.926 -10.266 11.953 1 97.19 72 TYR A CA 1
ATOM 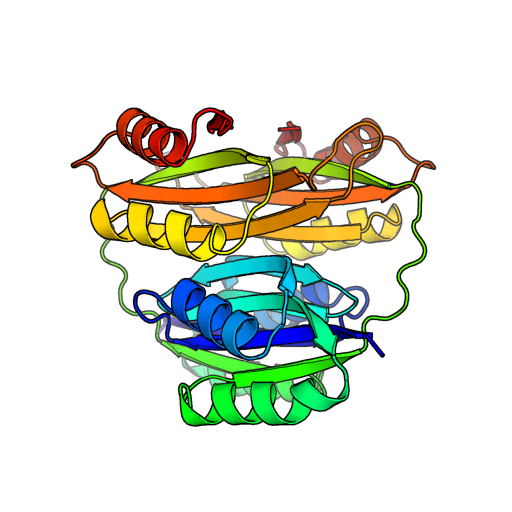554 C C . TYR A 1 72 ? 3.896 -10.852 10.992 1 97.19 72 TYR A C 1
ATOM 556 O O . TYR A 1 72 ? 3.85 -10.469 9.82 1 97.19 72 TYR A O 1
ATOM 564 N N . PHE A 1 73 ? 3.084 -11.82 11.547 1 97.94 73 PHE A N 1
ATOM 565 C CA . PHE A 1 73 ? 1.99 -12.391 10.773 1 97.94 73 PHE A CA 1
ATOM 566 C C . PHE A 1 73 ? 0.678 -12.305 11.539 1 97.94 73 PHE A C 1
ATOM 568 O O . PHE A 1 73 ? 0.65 -12.516 12.758 1 97.94 73 PHE A O 1
ATOM 575 N N . SER A 1 74 ? -0.352 -12.008 10.844 1 97.25 74 SER A N 1
ATOM 576 C CA . SER A 1 74 ? -1.703 -12.172 11.367 1 97.25 74 SER A CA 1
ATOM 577 C C . SER A 1 74 ? -2.652 -12.688 10.289 1 97.25 74 SER A C 1
ATOM 579 O O . SER A 1 74 ? -2.385 -12.531 9.094 1 97.25 74 SER A O 1
ATOM 581 N N . TYR A 1 75 ? -3.701 -13.305 10.742 1 96.62 75 TYR A N 1
ATOM 582 C CA . TYR A 1 75 ? -4.648 -13.969 9.844 1 96.62 75 TYR A CA 1
ATOM 583 C C . TYR A 1 75 ? -6.086 -13.641 10.242 1 96.62 75 TYR A C 1
ATOM 585 O O . TYR A 1 75 ? -6.426 -13.648 11.422 1 96.62 75 TYR A O 1
ATOM 593 N N . ALA A 1 76 ? -6.848 -13.273 9.242 1 94.5 76 ALA A N 1
ATOM 594 C CA . ALA A 1 76 ? -8.242 -12.961 9.523 1 94.5 76 ALA A CA 1
ATOM 595 C C . ALA A 1 76 ? -9.164 -13.523 8.453 1 94.5 76 ALA A C 1
ATOM 597 O O . ALA A 1 76 ? -8.836 -13.5 7.262 1 94.5 76 ALA A O 1
ATOM 598 N N . LEU A 1 77 ? -10.273 -13.992 8.914 1 87.44 77 LEU A N 1
ATOM 599 C CA . LEU A 1 77 ? -11.273 -14.453 7.961 1 87.44 77 LEU A CA 1
ATOM 600 C C . LEU A 1 77 ? -11.875 -13.281 7.191 1 87.44 77 LEU A C 1
ATOM 602 O O . LEU A 1 77 ? -12.031 -12.188 7.738 1 87.44 77 LEU A O 1
ATOM 606 N N . VAL A 1 78 ? -11.883 -13.477 5.871 1 75.56 78 VAL A N 1
ATOM 607 C CA . VAL A 1 78 ? -12.453 -12.438 5.023 1 75.56 78 VAL A CA 1
ATOM 608 C C . VAL A 1 78 ? -13.953 -12.344 5.258 1 75.56 78 VAL A C 1
ATOM 610 O O . VAL A 1 78 ? -14.648 -13.367 5.285 1 75.56 78 VAL A O 1
ATOM 613 N N . ALA A 1 79 ? -14.359 -11.094 5.793 1 65 79 ALA A N 1
ATOM 614 C CA . ALA A 1 79 ? -15.805 -10.906 5.824 1 65 79 ALA A CA 1
ATOM 615 C C . ALA A 1 79 ? -16.391 -10.977 4.418 1 65 79 ALA A C 1
ATOM 617 O O . ALA A 1 79 ? -15.742 -10.594 3.443 1 65 79 ALA A O 1
ATOM 618 N N . GLU A 1 80 ? -17.188 -11.867 4.148 1 57.25 80 GLU A N 1
ATOM 619 C CA . GLU A 1 80 ? -17.875 -11.953 2.859 1 57.25 80 GLU A CA 1
ATOM 620 C C . GLU A 1 80 ? -18.125 -10.57 2.279 1 57.25 80 GLU A C 1
ATOM 622 O O . GLU A 1 80 ? -18.703 -9.711 2.945 1 57.25 80 GLU A O 1
ATOM 627 N N . ARG A 1 81 ? -17.219 -10.133 1.567 1 55.31 81 ARG A N 1
ATOM 628 C CA . ARG A 1 81 ? -17.484 -8.812 0.998 1 55.31 81 ARG A CA 1
ATOM 629 C C . ARG A 1 81 ? -18.578 -8.883 -0.066 1 55.31 81 ARG A C 1
ATOM 631 O O . ARG A 1 81 ? -18.531 -9.742 -0.945 1 55.31 81 ARG A O 1
ATOM 638 N N . ALA A 1 82 ? -19.828 -8.414 0.271 1 51.56 82 ALA A N 1
ATOM 639 C CA . ALA A 1 82 ? -20.844 -8.336 -0.762 1 51.56 82 ALA A CA 1
ATOM 640 C C . ALA A 1 82 ? -20.344 -7.57 -1.98 1 51.56 82 ALA A C 1
ATOM 642 O O . ALA A 1 82 ? -19.641 -6.566 -1.842 1 51.56 82 ALA A O 1
ATOM 643 N N . PRO A 1 83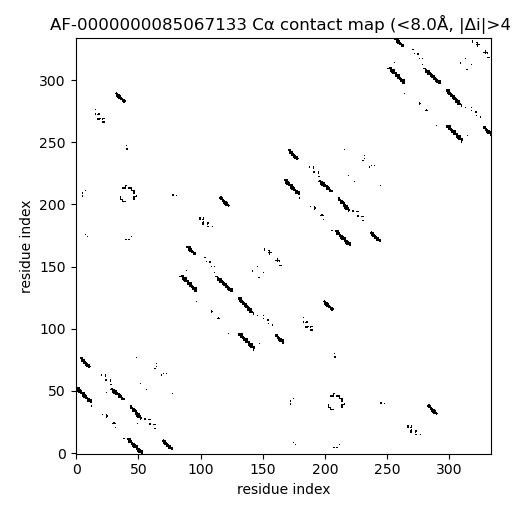 ? -20.312 -8.164 -3.119 1 56.03 83 PRO A N 1
ATOM 644 C CA . PRO A 1 83 ? -19.984 -7.48 -4.367 1 56.03 83 PRO A CA 1
ATOM 645 C C . PRO A 1 83 ? -20.734 -6.16 -4.547 1 56.03 83 PRO A C 1
ATOM 647 O O . PRO A 1 83 ? -21.953 -6.121 -4.398 1 56.03 83 PRO A O 1
ATOM 650 N N . SER A 1 84 ? -20.453 -5.168 -3.785 1 59.59 84 SER A N 1
ATOM 651 C CA . SER A 1 84 ? -21.172 -3.953 -4.16 1 59.59 84 SER A CA 1
ATOM 652 C C . SER A 1 84 ? -20.609 -3.354 -5.441 1 59.59 84 SER A C 1
ATOM 654 O O . SER A 1 84 ? -19.422 -3.547 -5.762 1 59.59 84 SER A O 1
ATOM 656 N N . ALA A 1 85 ? -21.562 -2.881 -6.227 1 79.38 85 ALA A N 1
ATOM 657 C CA . ALA A 1 85 ? -21.234 -2.236 -7.492 1 79.38 85 ALA A CA 1
ATOM 658 C C . ALA A 1 85 ? -20.438 -0.962 -7.27 1 79.38 85 ALA A C 1
ATOM 660 O O . ALA A 1 85 ? -21 0.099 -6.992 1 79.38 85 ALA A O 1
ATOM 661 N N . CYS A 1 86 ? -19.141 -1.097 -7.035 1 87.94 86 CYS A N 1
ATOM 662 C CA . CYS A 1 86 ? -18.281 0.072 -6.883 1 87.94 86 CYS A CA 1
ATOM 663 C C . CYS A 1 86 ? -17.312 0.203 -8.062 1 87.94 86 CYS A C 1
ATOM 665 O O . CYS A 1 86 ? -16.953 -0.794 -8.688 1 87.94 86 CYS A O 1
ATOM 667 N N . GLN A 1 87 ? -17.125 1.409 -8.352 1 90.44 87 GLN A N 1
ATOM 668 C CA . GLN A 1 87 ? -16.094 1.691 -9.344 1 90.44 87 GLN A CA 1
ATOM 669 C C . GLN A 1 87 ? -14.766 2.031 -8.68 1 90.44 87 GLN A C 1
ATOM 671 O O . GLN A 1 87 ? -14.703 2.875 -7.785 1 90.44 87 GLN A O 1
ATOM 676 N N . ARG A 1 88 ? -13.805 1.358 -9.125 1 92.12 88 ARG A N 1
ATOM 677 C CA . ARG A 1 88 ? -12.477 1.671 -8.609 1 92.12 88 ARG A CA 1
ATOM 678 C C . ARG A 1 88 ? -11.828 2.793 -9.414 1 92.12 88 ARG A C 1
ATOM 680 O O . ARG A 1 88 ? -11.758 2.725 -10.641 1 92.12 88 ARG A O 1
ATOM 687 N N . VAL A 1 89 ? -11.367 3.867 -8.703 1 94.38 89 VAL A N 1
ATOM 688 C CA . VAL A 1 89 ? -10.789 5.039 -9.359 1 94.38 89 VAL A CA 1
ATOM 689 C C . VAL A 1 89 ? -9.477 5.422 -8.68 1 94.38 89 VAL A C 1
ATOM 691 O O . VAL A 1 89 ? -9.375 5.387 -7.449 1 94.38 89 VAL A O 1
ATOM 694 N N . LYS A 1 90 ? -8.508 5.695 -9.422 1 93.81 90 LYS A N 1
ATOM 695 C CA . LYS A 1 90 ? -7.234 6.191 -8.906 1 93.81 90 LYS A CA 1
ATOM 696 C C . LYS A 1 90 ? -7.078 7.688 -9.18 1 93.81 90 LYS A C 1
ATOM 698 O O . LYS A 1 90 ? -7.266 8.141 -10.305 1 93.81 90 LYS A O 1
ATOM 703 N N . LEU A 1 91 ? -6.711 8.453 -8.133 1 96.69 91 LEU A N 1
ATOM 704 C CA . LEU A 1 91 ? -6.586 9.898 -8.234 1 96.69 91 LEU A CA 1
ATOM 705 C C . LEU A 1 91 ? -5.199 10.352 -7.789 1 96.69 91 LEU A C 1
ATOM 707 O O . LEU A 1 91 ? -4.613 9.773 -6.875 1 96.69 91 LEU A O 1
ATOM 711 N N . VAL A 1 92 ? -4.695 11.336 -8.484 1 95.31 92 VAL A N 1
ATOM 712 C CA . VAL A 1 92 ? -3.553 12.094 -7.996 1 95.31 92 VAL A CA 1
ATOM 713 C C . VAL A 1 92 ? -4.035 13.398 -7.359 1 95.31 92 VAL A C 1
ATOM 715 O O . VAL A 1 92 ? -4.875 14.102 -7.93 1 95.31 92 VAL A O 1
ATOM 718 N N . PHE A 1 93 ? -3.617 13.703 -6.199 1 97.12 93 PHE A N 1
ATOM 719 C CA . PHE A 1 93 ? -3.973 14.875 -5.414 1 97.12 93 PHE A CA 1
ATOM 720 C C . PHE A 1 93 ? -2.729 15.672 -5.043 1 97.12 93 PHE A C 1
ATOM 722 O O . PHE A 1 93 ? -1.841 15.164 -4.352 1 97.12 93 PHE A O 1
ATOM 729 N N . ASP A 1 94 ? -2.695 16.953 -5.516 1 96.25 94 ASP A N 1
ATOM 730 C CA . ASP A 1 94 ? -1.54 17.812 -5.266 1 96.25 94 ASP A CA 1
ATOM 731 C C . ASP A 1 94 ? -1.972 19.172 -4.719 1 96.25 94 ASP A C 1
ATOM 733 O O . ASP A 1 94 ? -2.982 19.734 -5.148 1 96.25 94 ASP A O 1
ATOM 737 N N . CYS A 1 95 ? -1.17 19.656 -3.77 1 96.75 95 CYS A N 1
ATOM 738 C CA . CYS A 1 95 ? -1.38 21.016 -3.26 1 96.75 95 CYS A CA 1
ATOM 739 C C . CYS A 1 95 ? -0.213 21.453 -2.383 1 96.75 95 CYS A C 1
ATOM 741 O O . CYS A 1 95 ? 0.751 20.703 -2.205 1 96.75 95 CYS A O 1
ATOM 743 N N . ASN A 1 96 ? -0.278 22.688 -1.98 1 94.94 96 ASN A N 1
ATOM 744 C CA . ASN A 1 96 ? 0.636 23.109 -0.923 1 94.94 96 ASN A CA 1
ATOM 745 C C . ASN A 1 96 ? 0.328 22.406 0.395 1 94.94 96 ASN A C 1
ATOM 747 O O . ASN A 1 96 ? -0.836 22.281 0.781 1 94.94 96 ASN A O 1
ATOM 751 N N . ASP A 1 97 ? 1.436 22.031 0.991 1 93.75 97 ASP A N 1
ATOM 752 C CA . ASP A 1 97 ? 1.253 21.266 2.227 1 93.75 97 ASP A CA 1
ATOM 753 C C . ASP A 1 97 ? 0.798 22.172 3.365 1 93.75 97 ASP A C 1
ATOM 755 O O . ASP A 1 97 ? 1.068 23.375 3.352 1 93.75 97 ASP A O 1
ATOM 759 N N . ARG A 1 98 ? 0.068 21.531 4.27 1 91.25 98 ARG A N 1
ATOM 760 C CA . ARG A 1 98 ? -0.377 22.172 5.504 1 91.25 98 ARG A CA 1
ATOM 761 C C . ARG A 1 98 ? -0.755 21.125 6.551 1 91.25 98 ARG A C 1
ATOM 763 O O . ARG A 1 98 ? -1.058 19.984 6.215 1 91.25 98 ARG A O 1
ATOM 770 N N . PRO A 1 99 ? -0.73 21.578 7.77 1 87.94 99 PRO A N 1
ATOM 771 C CA . PRO A 1 99 ? -1.169 20.641 8.812 1 87.94 99 PRO A CA 1
ATOM 772 C C . PRO A 1 99 ? -2.627 20.219 8.648 1 87.94 99 PRO A C 1
ATOM 774 O O . PRO A 1 99 ? -3.48 21.047 8.32 1 87.94 99 PRO A O 1
ATOM 777 N N . GLY A 1 100 ? -2.887 18.906 8.805 1 88.5 100 GLY A N 1
ATOM 778 C CA . GLY A 1 100 ? -4.254 18.406 8.844 1 88.5 100 GLY A CA 1
ATOM 779 C C . GLY A 1 100 ? -4.746 17.891 7.504 1 88.5 100 GLY A C 1
ATOM 780 O O . GLY A 1 100 ? -5.875 17.406 7.395 1 88.5 100 GLY A O 1
ATOM 781 N N . LEU A 1 101 ? -3.961 17.906 6.496 1 92.5 101 LEU A N 1
ATOM 782 C CA . LEU A 1 101 ? -4.391 17.562 5.145 1 92.5 101 LEU A CA 1
ATOM 783 C C . LEU A 1 101 ? -4.867 16.125 5.074 1 92.5 101 LEU A C 1
ATOM 785 O O . LEU A 1 101 ? -5.922 15.836 4.508 1 92.5 101 LEU A O 1
ATOM 789 N N . THR A 1 102 ? -4.109 15.203 5.613 1 93.19 102 THR A N 1
ATOM 790 C CA . THR A 1 102 ? -4.504 13.797 5.594 1 93.19 102 THR A CA 1
ATOM 791 C C . THR A 1 102 ? -5.844 13.602 6.297 1 93.19 102 THR A C 1
ATOM 793 O O . THR A 1 102 ? -6.711 12.883 5.801 1 93.19 102 THR A O 1
ATOM 796 N N . ARG A 1 103 ? -6 14.273 7.316 1 90.75 103 ARG A N 1
ATOM 797 C CA . ARG A 1 103 ? -7.258 14.242 8.055 1 90.75 103 ARG A CA 1
ATOM 798 C C . ARG A 1 103 ? -8.398 14.789 7.203 1 90.75 103 ARG A C 1
ATOM 800 O O . ARG A 1 103 ? -9.469 14.172 7.117 1 90.75 103 ARG A O 1
ATOM 807 N N . ASP A 1 104 ? -8.148 15.891 6.578 1 94.38 104 ASP A N 1
ATOM 808 C CA . ASP A 1 104 ? -9.188 16.547 5.785 1 94.38 104 ASP A CA 1
ATOM 809 C C . ASP A 1 104 ? -9.625 15.664 4.621 1 94.38 104 ASP A C 1
ATOM 811 O O . ASP A 1 104 ? -10.82 15.57 4.32 1 94.38 104 ASP A O 1
ATOM 815 N N . ILE A 1 105 ? -8.664 15.039 4 1 96.12 105 ILE A N 1
ATOM 816 C CA . ILE A 1 105 ? -8.953 14.133 2.895 1 96.12 105 ILE A CA 1
ATOM 817 C C . ILE A 1 105 ? -9.82 12.977 3.389 1 96.12 105 ILE A C 1
ATOM 819 O O . ILE A 1 105 ? -10.852 12.664 2.787 1 96.12 105 ILE A O 1
ATOM 823 N N . ASP A 1 106 ? -9.414 12.422 4.441 1 94 106 ASP A N 1
ATOM 824 C CA . ASP A 1 106 ? -10.156 11.297 5.008 1 94 106 ASP A CA 1
ATOM 825 C C . ASP A 1 106 ? -11.594 11.695 5.348 1 94 106 ASP A C 1
ATOM 827 O O . ASP A 1 106 ? -12.523 10.93 5.105 1 94 106 ASP A O 1
ATOM 831 N N . ASP A 1 107 ? -11.758 12.844 5.902 1 94.44 107 ASP A N 1
ATOM 832 C CA . ASP A 1 107 ? -13.078 13.352 6.273 1 94.44 107 ASP A CA 1
ATOM 833 C C . ASP A 1 107 ? -13.984 13.469 5.051 1 94.44 107 ASP A C 1
ATOM 835 O O . ASP A 1 107 ? -15.148 13.078 5.094 1 94.44 107 ASP A O 1
ATOM 839 N N . ILE A 1 108 ? -13.438 14.016 4.035 1 96.69 108 ILE A N 1
ATOM 840 C CA . ILE A 1 108 ? -14.227 14.219 2.82 1 96.69 108 ILE A CA 1
ATOM 841 C C . ILE A 1 108 ? -14.695 12.867 2.281 1 96.69 108 ILE A C 1
ATOM 843 O O . ILE A 1 108 ? -15.867 12.711 1.931 1 96.69 108 ILE A O 1
ATOM 847 N N . LEU A 1 109 ? -13.797 11.922 2.258 1 96.44 109 LEU A N 1
ATOM 848 C CA . LEU A 1 109 ? -14.133 10.609 1.716 1 96.44 109 LEU A CA 1
ATOM 849 C C . LEU A 1 109 ? -15.18 9.922 2.58 1 96.44 109 LEU A C 1
ATOM 851 O O . LEU A 1 109 ? -16.109 9.289 2.057 1 96.44 109 LEU A O 1
ATOM 855 N N . ALA A 1 110 ? -15.039 10.086 3.854 1 93.81 110 ALA A N 1
ATOM 856 C CA . ALA A 1 110 ? -16.016 9.508 4.781 1 93.81 110 ALA A CA 1
ATOM 857 C C . ALA A 1 110 ? -17.391 10.125 4.586 1 93.81 110 ALA A C 1
ATOM 859 O O . ALA A 1 110 ? -18.406 9.414 4.559 1 93.81 110 ALA A O 1
ATOM 860 N N . ASP A 1 111 ? -17.406 11.406 4.445 1 94.75 111 ASP A N 1
ATOM 861 C CA . ASP A 1 111 ? -18.672 12.117 4.258 1 94.75 111 ASP A CA 1
ATOM 862 C C . ASP A 1 111 ? -19.375 11.664 2.988 1 94.75 111 ASP A C 1
ATOM 864 O O . ASP A 1 111 ? -20.609 11.594 2.951 1 94.75 111 ASP A O 1
ATOM 868 N N . LEU A 1 112 ? -18.594 11.336 1.988 1 95.62 112 LEU A N 1
ATOM 869 C CA . LEU A 1 112 ? -19.156 10.922 0.703 1 95.62 112 LEU A CA 1
ATOM 870 C C . LEU A 1 112 ? -19.406 9.422 0.677 1 95.62 112 LEU A C 1
ATOM 872 O O . LEU A 1 112 ? -19.859 8.883 -0.331 1 95.62 112 LEU A O 1
ATOM 876 N N . GLU A 1 113 ? -19.016 8.719 1.739 1 93.25 113 GLU A N 1
ATOM 877 C CA . GLU A 1 113 ? -19.156 7.27 1.861 1 93.25 113 GLU A CA 1
ATOM 878 C C . GLU A 1 113 ? -18.328 6.551 0.791 1 93.25 113 GLU A C 1
ATOM 880 O O . GLU A 1 113 ? -18.812 5.59 0.182 1 93.25 113 GLU A O 1
ATOM 885 N N . VAL A 1 114 ? -17.234 7.145 0.478 1 94.81 114 VAL A N 1
ATOM 886 C CA . VAL A 1 114 ? -16.297 6.562 -0.462 1 94.81 114 VAL A CA 1
ATOM 887 C C . VAL A 1 114 ? -15.219 5.789 0.302 1 94.81 114 VAL A C 1
ATOM 889 O O . VAL A 1 114 ? -14.672 6.285 1.287 1 94.81 114 VAL A O 1
ATOM 892 N N . GLU A 1 115 ? -14.938 4.605 -0.168 1 92.62 115 GLU A N 1
ATOM 893 C CA . GLU A 1 115 ? -13.93 3.775 0.493 1 92.62 115 GLU A CA 1
ATOM 894 C C . GLU A 1 115 ? -12.531 4.078 -0.031 1 92.62 115 GLU A C 1
ATOM 896 O O . GLU A 1 115 ? -12.297 4.062 -1.241 1 92.62 115 GLU A O 1
ATOM 901 N N . LEU A 1 116 ? -11.688 4.398 0.942 1 95.38 116 LEU A N 1
ATOM 902 C CA . LEU A 1 116 ? -10.266 4.559 0.625 1 95.38 116 LEU A CA 1
ATOM 903 C C . LEU A 1 116 ? -9.547 3.217 0.661 1 95.38 116 LEU A C 1
ATOM 905 O O . LEU A 1 116 ? -9.406 2.613 1.727 1 95.38 116 LEU A O 1
ATOM 909 N N . GLU A 1 117 ? -9.047 2.766 -0.484 1 93.56 117 GLU A N 1
ATOM 910 C CA . GLU A 1 117 ? -8.43 1.447 -0.572 1 93.56 117 GLU A CA 1
ATOM 911 C C . GLU A 1 117 ? -6.914 1.538 -0.389 1 93.56 117 GLU A C 1
ATOM 913 O O . GLU A 1 117 ? -6.281 0.592 0.087 1 93.56 117 GLU A O 1
ATOM 918 N N . SER A 1 118 ? -6.34 2.625 -0.851 1 95.75 118 SER A N 1
ATOM 919 C CA . SER A 1 118 ? -4.918 2.869 -0.635 1 95.75 118 SER A CA 1
ATOM 920 C C . SER A 1 118 ? -4.602 4.359 -0.67 1 95.75 118 SER A C 1
ATOM 922 O O . SER A 1 118 ? -5.32 5.137 -1.299 1 95.75 118 SER A O 1
ATOM 924 N N . LEU A 1 119 ? -3.602 4.73 0.042 1 96 119 LEU A N 1
ATOM 925 C CA . LEU A 1 119 ? -3.135 6.109 0.133 1 96 119 LEU A CA 1
ATOM 926 C C . LEU A 1 119 ? -1.613 6.164 0.216 1 96 119 LEU A C 1
ATOM 928 O O . LEU A 1 119 ? -1.009 5.496 1.058 1 96 119 LEU A O 1
ATOM 932 N N . GLU A 1 120 ? -1.031 6.859 -0.687 1 95.38 120 GLU A N 1
ATOM 933 C CA . GLU A 1 120 ? 0.4 7.145 -0.653 1 95.38 120 GLU A CA 1
ATOM 934 C C . GLU A 1 120 ? 0.666 8.648 -0.685 1 95.38 120 GLU A C 1
ATOM 936 O O . GLU A 1 120 ? 0.249 9.336 -1.617 1 95.38 120 GLU A O 1
ATOM 941 N N . CYS A 1 121 ? 1.345 9.156 0.315 1 95 121 CYS A N 1
ATOM 942 C CA . CYS A 1 121 ? 1.606 10.586 0.429 1 95 121 CYS A CA 1
ATOM 943 C C . CYS A 1 121 ? 3.104 10.859 0.512 1 95 121 CYS A C 1
ATOM 945 O O . CYS A 1 121 ? 3.84 10.117 1.168 1 95 121 CYS A O 1
ATOM 947 N N . HIS A 1 122 ? 3.439 11.953 -0.11 1 92.5 122 HIS A N 1
ATOM 948 C CA . HIS A 1 122 ? 4.793 12.492 -0.053 1 92.5 122 HIS A CA 1
ATOM 949 C C . HIS A 1 122 ? 4.785 13.992 0.216 1 92.5 122 HIS A C 1
ATOM 951 O O . HIS A 1 122 ? 4.02 14.734 -0.407 1 92.5 122 HIS A O 1
ATOM 957 N N . ARG A 1 123 ? 5.566 14.359 1.113 1 92.19 123 ARG A N 1
ATOM 958 C CA . ARG A 1 123 ? 5.754 15.773 1.4 1 92.19 123 ARG A CA 1
ATOM 959 C C . ARG A 1 123 ? 7.172 16.219 1.062 1 92.19 123 ARG A C 1
ATOM 961 O O . ARG A 1 123 ? 8.141 15.688 1.608 1 92.19 123 ARG A O 1
ATOM 968 N N . LEU A 1 124 ? 7.25 17.109 0.111 1 87.06 124 LEU A N 1
ATOM 969 C CA . LEU A 1 124 ? 8.555 17.469 -0.427 1 87.06 124 LEU A CA 1
ATOM 970 C C . LEU A 1 124 ? 8.758 18.969 -0.433 1 87.06 124 LEU A C 1
ATOM 972 O O . LEU A 1 124 ? 7.824 19.719 -0.731 1 87.06 124 LEU A O 1
ATOM 976 N N . ALA A 1 125 ? 9.953 19.281 0.018 1 85.69 125 ALA A N 1
ATOM 977 C CA . ALA A 1 125 ? 10.352 20.672 -0.177 1 85.69 125 ALA A CA 1
ATOM 978 C C . ALA A 1 125 ? 10.797 20.922 -1.616 1 85.69 125 ALA A C 1
ATOM 980 O O . ALA A 1 125 ? 11.5 20.094 -2.205 1 85.69 125 ALA A O 1
ATOM 981 N N . VAL A 1 126 ? 10.117 21.891 -2.242 1 82.06 126 VAL A N 1
ATOM 982 C CA . VAL A 1 126 ? 10.461 22.234 -3.617 1 82.06 126 VAL A CA 1
ATOM 983 C C . VAL A 1 126 ? 11.188 23.578 -3.643 1 82.06 126 VAL A C 1
ATOM 985 O O . VAL A 1 126 ? 10.742 24.547 -3.012 1 82.06 126 VAL A O 1
ATOM 988 N N . ILE A 1 127 ? 12.25 23.531 -4.371 1 82.69 127 ILE A N 1
ATOM 989 C CA . ILE A 1 127 ? 13.016 24.766 -4.516 1 82.69 127 ILE A CA 1
ATOM 990 C C . ILE A 1 127 ? 12.133 25.859 -5.113 1 82.69 127 ILE A C 1
ATOM 992 O O . ILE A 1 127 ? 11.422 25.625 -6.094 1 82.69 127 ILE A O 1
ATOM 996 N N . GLY A 1 128 ? 12.148 27 -4.555 1 87 128 GLY A N 1
ATOM 997 C CA . GLY A 1 128 ? 11.391 28.125 -5.082 1 87 128 GLY A CA 1
ATOM 998 C C . GLY A 1 128 ? 10.023 28.266 -4.457 1 87 128 GLY A C 1
ATOM 999 O O . GLY A 1 128 ? 9.336 29.266 -4.684 1 87 128 GLY A O 1
ATOM 1000 N N . MET A 1 129 ? 9.68 27.219 -3.828 1 82.81 129 MET A N 1
ATOM 1001 C CA . MET A 1 129 ? 8.391 27.297 -3.133 1 82.81 129 MET A CA 1
ATOM 1002 C C . MET A 1 129 ? 8.594 27.609 -1.652 1 82.81 129 MET A C 1
ATOM 1004 O O . MET A 1 129 ? 9.57 27.156 -1.05 1 82.81 129 MET A O 1
ATOM 1008 N N . SER A 1 130 ? 7.645 28.453 -1.182 1 84.19 130 SER A N 1
ATOM 1009 C CA . SER A 1 130 ? 7.734 28.859 0.22 1 84.19 130 SER A CA 1
ATOM 1010 C C . SER A 1 130 ? 7.262 27.734 1.142 1 84.19 130 SER A C 1
ATOM 1012 O O . SER A 1 130 ? 7.633 27.688 2.316 1 84.19 130 SER A O 1
ATOM 1014 N N . SER A 1 131 ? 6.344 26.922 0.621 1 88.44 131 SER A N 1
ATOM 1015 C CA . SER A 1 131 ? 5.793 25.828 1.422 1 88.44 131 SER A CA 1
ATOM 1016 C C . SER A 1 131 ? 6.035 24.469 0.76 1 88.44 131 SER A C 1
ATOM 1018 O O . SER A 1 131 ? 6.078 24.375 -0.469 1 88.44 131 SER A O 1
ATOM 1020 N N . PRO A 1 132 ? 6.207 23.438 1.618 1 91.38 132 PRO A N 1
ATOM 1021 C CA . PRO A 1 132 ? 6.324 22.109 1.026 1 91.38 132 PRO A CA 1
ATOM 1022 C C . PRO A 1 132 ? 5.094 21.719 0.213 1 91.38 132 PRO A C 1
ATOM 1024 O O . PRO A 1 132 ? 4.004 22.25 0.437 1 91.38 132 PRO A O 1
ATOM 1027 N N . VAL A 1 133 ? 5.402 20.859 -0.712 1 93.69 133 VAL A N 1
ATOM 1028 C CA . VAL A 1 133 ? 4.344 20.328 -1.563 1 93.69 133 VAL A CA 1
ATOM 1029 C C . VAL A 1 133 ? 3.836 19 -0.994 1 93.69 133 VAL A C 1
ATOM 1031 O O . VAL A 1 133 ? 4.621 18.188 -0.501 1 93.69 133 VAL A O 1
ATOM 1034 N N . PHE A 1 134 ? 2.504 18.891 -1.006 1 95.44 134 PHE A N 1
ATOM 1035 C CA . PHE A 1 134 ? 1.863 17.625 -0.695 1 95.44 134 PHE A CA 1
ATOM 1036 C C . PHE A 1 134 ? 1.397 16.922 -1.968 1 95.44 134 PHE A C 1
ATOM 1038 O O . PHE A 1 134 ? 0.57 17.453 -2.707 1 95.44 134 PHE A O 1
ATOM 1045 N N . SER A 1 135 ? 1.912 15.727 -2.186 1 94.88 135 SER A N 1
ATOM 1046 C CA . SER A 1 135 ? 1.51 14.898 -3.318 1 94.88 135 SER A CA 1
ATOM 1047 C C . SER A 1 135 ? 1.026 13.531 -2.855 1 94.88 135 SER A C 1
ATOM 1049 O O . SER A 1 135 ? 1.656 12.898 -2.004 1 94.88 135 SER A O 1
ATOM 1051 N N . SER A 1 136 ? -0.135 13.133 -3.432 1 95.38 136 SER A N 1
ATOM 1052 C CA . SER A 1 136 ? -0.643 11.836 -2.992 1 95.38 136 SER A CA 1
ATOM 1053 C C . SER A 1 136 ? -1.345 11.102 -4.129 1 95.38 136 SER A C 1
ATOM 1055 O O . SER A 1 136 ? -1.784 11.727 -5.102 1 95.38 136 SER A O 1
ATOM 1057 N N . ILE A 1 137 ? -1.357 9.836 -4.059 1 94.44 137 ILE A N 1
ATOM 1058 C CA . ILE A 1 137 ? -2.15 8.961 -4.918 1 94.44 137 ILE A CA 1
ATOM 1059 C C . ILE A 1 137 ? -3.162 8.188 -4.07 1 94.44 137 ILE A C 1
ATOM 1061 O O . ILE A 1 137 ? -2.799 7.578 -3.066 1 94.44 137 ILE A O 1
ATOM 1065 N N . LEU A 1 138 ? -4.41 8.289 -4.441 1 96.5 138 LEU A N 1
ATOM 1066 C CA . LEU A 1 138 ? -5.5 7.594 -3.764 1 96.5 138 LEU A CA 1
ATOM 1067 C C . LEU A 1 138 ? -6.156 6.578 -4.695 1 96.5 138 LEU A C 1
ATOM 1069 O O . LEU A 1 138 ? -6.398 6.871 -5.867 1 96.5 138 LEU A O 1
ATOM 1073 N N . THR A 1 139 ? -6.359 5.41 -4.211 1 94.69 139 THR A N 1
ATOM 1074 C CA . THR A 1 139 ? -7.277 4.48 -4.859 1 94.69 139 THR A CA 1
ATOM 1075 C C . THR A 1 139 ? -8.594 4.402 -4.094 1 94.69 139 THR A C 1
ATOM 1077 O O . THR A 1 139 ? -8.609 4.113 -2.895 1 94.69 139 THR A O 1
ATOM 1080 N N . LEU A 1 140 ? -9.672 4.641 -4.836 1 96.25 140 LEU A N 1
ATOM 1081 C CA . LEU A 1 140 ? -10.984 4.754 -4.207 1 96.25 140 LEU A CA 1
ATOM 1082 C C . LEU A 1 140 ? -11.953 3.721 -4.777 1 96.25 140 LEU A C 1
ATOM 1084 O O . LEU A 1 140 ? -11.906 3.418 -5.973 1 96.25 140 LEU A O 1
ATOM 1088 N N . ALA A 1 141 ? -12.781 3.189 -3.91 1 93.81 141 ALA A N 1
ATOM 1089 C CA . ALA A 1 141 ? -13.992 2.49 -4.328 1 93.81 141 ALA A CA 1
ATOM 1090 C C . ALA A 1 141 ? -15.211 3.396 -4.215 1 93.81 141 ALA A C 1
ATOM 1092 O O . ALA A 1 141 ? -15.703 3.656 -3.113 1 93.81 141 ALA A O 1
ATOM 1093 N N . ILE A 1 142 ? -15.688 3.814 -5.355 1 95.56 142 ILE A N 1
ATOM 1094 C CA . ILE A 1 142 ? -16.781 4.789 -5.391 1 95.56 142 ILE A CA 1
ATOM 1095 C C . ILE A 1 142 ? -18.094 4.078 -5.641 1 95.56 142 ILE A C 1
ATOM 1097 O O . ILE A 1 142 ? -18.266 3.41 -6.664 1 95.56 142 ILE A O 1
ATOM 1101 N N . PRO A 1 143 ? -19 4.285 -4.715 1 93.69 143 PRO A N 1
ATOM 1102 C CA . PRO A 1 143 ? -20.312 3.643 -4.914 1 93.69 143 PRO A CA 1
ATOM 1103 C C . PRO A 1 143 ? -21.094 4.25 -6.07 1 93.69 143 PRO A C 1
ATOM 1105 O O . PRO A 1 143 ? -20.797 5.363 -6.508 1 93.69 143 PRO A O 1
ATOM 1108 N N . GLY A 1 144 ? -22.062 3.477 -6.551 1 92 144 GLY A N 1
ATOM 1109 C CA . GLY A 1 144 ? -22.859 3.904 -7.691 1 92 144 GLY A CA 1
ATOM 1110 C C . GLY A 1 144 ? -23.672 5.156 -7.41 1 92 144 GLY A C 1
ATOM 1111 O O . GLY A 1 144 ? -24.156 5.816 -8.344 1 92 144 GLY A O 1
ATOM 1112 N N . SER A 1 145 ? -23.812 5.547 -6.188 1 92.5 145 SER A N 1
ATOM 1113 C CA . SER A 1 145 ? -24.641 6.668 -5.773 1 92.5 145 SER A CA 1
ATOM 1114 C C . SER A 1 145 ? -23.953 8 -6.008 1 92.5 145 SER A C 1
ATOM 1116 O O . SER A 1 145 ? -24.578 9.062 -5.934 1 92.5 145 SER A O 1
ATOM 1118 N N . ILE A 1 146 ? -22.688 7.941 -6.293 1 95.06 146 ILE A N 1
ATOM 1119 C CA . ILE A 1 146 ? -21.953 9.188 -6.512 1 95.06 146 ILE A CA 1
ATOM 1120 C C . ILE A 1 146 ? -20.984 9.016 -7.672 1 95.06 146 ILE A C 1
ATOM 1122 O O . ILE A 1 146 ? -20.578 7.895 -7.992 1 95.06 146 ILE A O 1
ATOM 1126 N N . THR A 1 147 ? -20.594 10.148 -8.289 1 95.5 147 THR A N 1
ATOM 1127 C CA . THR A 1 147 ? -19.688 10.102 -9.422 1 95.5 147 THR A CA 1
ATOM 1128 C C . THR A 1 147 ? -18.266 10.438 -8.992 1 95.5 147 THR A C 1
ATOM 1130 O O . THR A 1 147 ? -18.062 11.078 -7.961 1 95.5 147 THR A O 1
ATOM 1133 N N . SER A 1 148 ? -17.328 9.969 -9.812 1 96.69 148 SER A N 1
ATOM 1134 C CA . SER A 1 148 ? -15.938 10.344 -9.578 1 96.69 148 SER A CA 1
ATOM 1135 C C . SER A 1 148 ? -15.742 11.852 -9.656 1 96.69 148 SER A C 1
ATOM 1137 O O . SER A 1 148 ? -14.922 12.422 -8.93 1 96.69 148 SER A O 1
ATOM 1139 N N . GLU A 1 149 ? -16.469 12.461 -10.5 1 97 149 GLU A N 1
ATOM 1140 C CA . GLU A 1 149 ? -16.391 13.906 -10.656 1 97 149 GLU A CA 1
ATOM 1141 C C . GLU A 1 149 ? -16.766 14.625 -9.359 1 97 149 GLU A C 1
ATOM 1143 O O . GLU A 1 149 ? -16.141 15.609 -8.984 1 97 149 GLU A O 1
ATOM 1148 N N . ARG A 1 150 ? -17.75 14.156 -8.742 1 97.62 150 ARG A N 1
ATOM 1149 C CA . ARG A 1 150 ? -18.172 14.75 -7.477 1 97.62 150 ARG A CA 1
ATOM 1150 C C . ARG A 1 150 ? -17.094 14.602 -6.406 1 97.62 150 ARG A C 1
ATOM 1152 O O . ARG A 1 150 ? -16.859 15.523 -5.625 1 97.62 150 ARG A O 1
ATOM 1159 N N . VAL A 1 151 ? -16.5 13.414 -6.359 1 98 151 VAL A N 1
ATOM 1160 C CA . VAL A 1 151 ? -15.422 13.172 -5.406 1 98 151 VAL A CA 1
ATOM 1161 C C . VAL A 1 151 ? -14.273 14.156 -5.66 1 98 151 VAL A C 1
ATOM 1163 O O . VAL A 1 151 ? -13.766 14.781 -4.727 1 98 151 VAL A O 1
ATOM 1166 N N . ILE A 1 152 ? -13.961 14.328 -6.91 1 98.06 152 ILE A N 1
ATOM 1167 C CA . ILE A 1 152 ? -12.867 15.211 -7.305 1 98.06 152 ILE A CA 1
ATOM 1168 C C . ILE A 1 152 ? -13.195 16.656 -6.918 1 98.06 152 ILE A C 1
ATOM 1170 O O . ILE A 1 152 ? -12.367 17.344 -6.336 1 98.06 152 ILE A O 1
ATOM 1174 N N . GLU A 1 153 ? -14.352 17.047 -7.184 1 97.88 153 GLU A N 1
ATOM 1175 C CA . GLU A 1 153 ? -14.789 18.391 -6.84 1 97.88 153 GLU A CA 1
ATOM 1176 C C . GLU A 1 153 ? -14.703 18.641 -5.332 1 97.88 153 GLU A C 1
ATOM 1178 O O . GLU A 1 153 ? -14.281 19.703 -4.895 1 97.88 153 GLU A O 1
ATOM 1183 N N . SER A 1 154 ? -15.117 17.703 -4.582 1 98 154 SER A N 1
ATOM 1184 C CA . SER A 1 154 ? -15.086 17.828 -3.129 1 98 154 SER A CA 1
ATOM 1185 C C . SER A 1 154 ? -13.656 17.953 -2.613 1 98 154 SER A C 1
ATOM 1187 O O . SER A 1 154 ? -13.375 18.766 -1.734 1 98 154 SER A O 1
ATOM 1189 N N . LEU A 1 155 ? -12.797 17.156 -3.143 1 98.06 155 LEU A N 1
ATOM 1190 C CA . LEU A 1 155 ? -11.391 17.219 -2.754 1 98.06 155 LEU A CA 1
ATOM 1191 C C . LEU A 1 155 ? -10.773 18.547 -3.141 1 98.06 155 LEU A C 1
ATOM 1193 O O . LEU A 1 155 ? -10.047 19.156 -2.348 1 98.06 155 LEU A O 1
ATOM 1197 N N . GLU A 1 156 ? -11.133 18.969 -4.328 1 98.06 156 GLU A N 1
ATOM 1198 C CA . GLU A 1 156 ? -10.578 20.234 -4.797 1 98.06 156 GLU A CA 1
ATOM 1199 C C . GLU A 1 156 ? -11.133 21.406 -3.992 1 98.06 156 GLU A C 1
ATOM 1201 O O . GLU A 1 156 ? -10.539 22.5 -3.98 1 98.06 156 GLU A O 1
ATOM 1206 N N . GLY A 1 157 ? -12.18 21.219 -3.332 1 97.12 157 GLY A N 1
ATOM 1207 C CA . GLY A 1 157 ? -12.805 22.234 -2.498 1 97.12 157 GLY A CA 1
ATOM 1208 C C . GLY A 1 157 ? -12.07 22.484 -1.197 1 97.12 157 GLY A C 1
ATOM 1209 O O . GLY A 1 157 ? -12.375 23.438 -0.473 1 97.12 157 GLY A O 1
ATOM 1210 N N . LEU A 1 158 ? -11.109 21.656 -0.866 1 96.44 158 LEU A N 1
ATOM 1211 C CA . LEU A 1 158 ? -10.375 21.797 0.384 1 96.44 158 LEU A CA 1
ATOM 1212 C C . LEU A 1 158 ? -9.617 23.125 0.414 1 96.44 158 LEU A C 1
ATOM 1214 O O . LEU A 1 158 ? -9.508 23.75 1.465 1 96.44 158 LEU A O 1
ATOM 1218 N N . SER A 1 159 ? -9.039 23.531 -0.698 1 95.19 159 SER A N 1
ATOM 1219 C CA . SER A 1 159 ? -8.352 24.812 -0.868 1 95.19 159 SER A CA 1
ATOM 1220 C C . SER A 1 159 ? -8.188 25.156 -2.344 1 95.19 159 SER A C 1
ATOM 1222 O O . SER A 1 159 ? -8.328 24.297 -3.211 1 95.19 159 SER A O 1
ATOM 1224 N N . ASP A 1 160 ? -7.797 26.438 -2.654 1 95.62 160 ASP A N 1
ATOM 1225 C CA . ASP A 1 160 ? -7.719 26.922 -4.023 1 95.62 160 ASP A CA 1
ATOM 1226 C C . ASP A 1 160 ? -6.555 26.281 -4.777 1 95.62 160 ASP A C 1
ATOM 1228 O O . ASP A 1 160 ? -6.562 26.234 -6.008 1 95.62 160 ASP A O 1
ATOM 1232 N N . ASP A 1 161 ? -5.641 25.797 -4.066 1 96 161 ASP A N 1
ATOM 1233 C CA . ASP A 1 161 ? -4.434 25.328 -4.734 1 96 161 ASP A CA 1
ATOM 1234 C C . ASP A 1 161 ? -4.5 23.812 -4.969 1 96 161 ASP A C 1
ATOM 1236 O O . ASP A 1 161 ? -3.6 23.234 -5.582 1 96 161 ASP A O 1
ATOM 1240 N N . VAL A 1 162 ? -5.531 23.156 -4.559 1 97.19 162 VAL A N 1
ATOM 1241 C CA . VAL A 1 162 ? -5.652 21.703 -4.695 1 97.19 162 VAL A CA 1
ATOM 1242 C C . VAL A 1 162 ? -5.941 21.344 -6.152 1 97.19 162 VAL A C 1
ATOM 1244 O O . VAL A 1 162 ? -6.809 21.953 -6.785 1 97.19 162 VAL A O 1
ATOM 1247 N N . ARG A 1 163 ? -5.168 20.359 -6.672 1 97.25 163 ARG A N 1
ATOM 1248 C CA . ARG A 1 163 ? -5.387 19.766 -7.988 1 97.25 163 ARG A CA 1
ATOM 1249 C C . ARG A 1 163 ? -5.566 18.25 -7.887 1 97.25 163 ARG A C 1
ATOM 1251 O O . ARG A 1 163 ? -4.793 17.578 -7.207 1 97.25 163 ARG A O 1
ATOM 1258 N N . VAL A 1 164 ? -6.613 17.812 -8.523 1 97.69 164 VAL A N 1
ATOM 1259 C CA . VAL A 1 164 ? -6.906 16.391 -8.516 1 97.69 164 VAL A CA 1
ATOM 1260 C C . VAL A 1 164 ? -7.09 15.883 -9.945 1 97.69 164 VAL A C 1
ATOM 1262 O O . VAL A 1 164 ? -7.801 16.5 -10.734 1 97.69 164 VAL A O 1
ATOM 1265 N N . SER A 1 165 ? -6.457 14.812 -10.336 1 95.5 165 SER A N 1
ATOM 1266 C CA . SER A 1 165 ? -6.613 14.203 -11.648 1 95.5 165 SER A CA 1
ATOM 1267 C C . SER A 1 165 ? -6.809 12.695 -11.539 1 95.5 165 SER A C 1
ATOM 1269 O O . SER A 1 165 ? -6.25 12.055 -10.648 1 95.5 165 SER A O 1
ATOM 1271 N N . GLN A 1 166 ? -7.637 12.219 -12.375 1 93 166 GLN A N 1
ATOM 1272 C CA . GLN A 1 166 ? -7.836 10.773 -12.445 1 93 166 GLN A CA 1
ATOM 1273 C C . GLN A 1 166 ? -6.797 10.117 -13.359 1 93 166 GLN A C 1
ATOM 1275 O O . GLN A 1 166 ? -6.477 10.648 -14.422 1 93 166 GLN A O 1
ATOM 1280 N N . ILE A 1 167 ? -6.328 8.977 -12.898 1 85 167 ILE A N 1
ATOM 1281 C CA . ILE A 1 167 ? -5.309 8.305 -13.695 1 85 167 ILE A CA 1
ATOM 1282 C C . ILE A 1 167 ? -5.715 6.855 -13.938 1 85 167 ILE A C 1
ATOM 1284 O O . ILE A 1 167 ? -6.469 6.277 -13.156 1 85 167 ILE A O 1
ATOM 1288 N N . MET B 1 1 ? 16.391 17.391 19.594 1 92.06 1 MET B N 1
ATOM 1289 C CA . MET B 1 1 ? 16.812 17.125 18.219 1 92.06 1 MET B CA 1
ATOM 1290 C C . MET B 1 1 ? 15.781 16.266 17.484 1 92.06 1 MET B C 1
ATOM 1292 O O . MET B 1 1 ? 15.219 15.336 18.078 1 92.06 1 MET B O 1
ATOM 1296 N N . LYS B 1 2 ? 15.5 16.656 16.328 1 92.69 2 LYS B N 1
ATOM 1297 C CA . LYS B 1 2 ? 14.484 15.906 15.586 1 92.69 2 LYS B CA 1
ATOM 1298 C C . LYS B 1 2 ? 15.008 14.547 15.141 1 92.69 2 LYS B C 1
ATOM 1300 O O . LYS B 1 2 ? 16.203 14.398 14.844 1 92.69 2 LYS B O 1
ATOM 1305 N N . LYS B 1 3 ? 14.109 13.609 15.203 1 93.38 3 LYS B N 1
ATOM 1306 C CA . LYS B 1 3 ? 14.422 12.273 14.695 1 93.38 3 LYS B CA 1
ATOM 1307 C C . LYS B 1 3 ? 13.344 11.797 13.719 1 93.38 3 LYS B C 1
ATOM 1309 O O . LYS B 1 3 ? 12.195 12.234 13.781 1 93.38 3 LYS B O 1
ATOM 1314 N N . THR B 1 4 ? 13.789 10.938 12.828 1 93.62 4 THR B N 1
ATOM 1315 C CA . THR B 1 4 ? 12.875 10.359 11.852 1 93.62 4 THR B CA 1
ATOM 1316 C C . THR B 1 4 ? 12.875 8.836 11.961 1 93.62 4 THR B C 1
ATOM 1318 O O . THR B 1 4 ? 13.93 8.211 12.055 1 93.62 4 THR B O 1
ATOM 1321 N N . PHE B 1 5 ? 11.688 8.242 12.031 1 95.81 5 PHE B N 1
ATOM 1322 C CA . PHE B 1 5 ? 11.562 6.793 12.117 1 95.81 5 PHE B CA 1
ATOM 1323 C C . PHE B 1 5 ? 10.336 6.316 11.352 1 95.81 5 PHE B C 1
ATOM 1325 O O . PHE B 1 5 ? 9.414 7.094 11.094 1 95.81 5 PHE B O 1
ATOM 1332 N N . VAL B 1 6 ? 10.391 5.059 10.914 1 96.38 6 VAL B N 1
ATOM 1333 C CA . VAL B 1 6 ? 9.266 4.441 10.227 1 96.38 6 VAL B CA 1
ATOM 1334 C C . VAL B 1 6 ? 8.344 3.77 11.242 1 96.38 6 VAL B C 1
ATOM 1336 O O . VAL B 1 6 ? 8.805 3.012 12.102 1 96.38 6 VAL B O 1
ATOM 1339 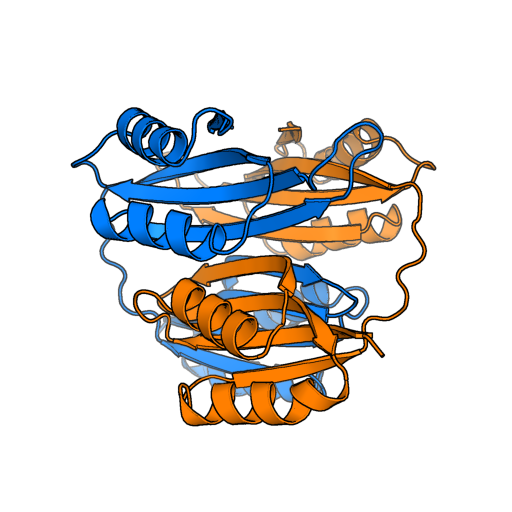N N . THR B 1 7 ? 7.094 4.078 11.141 1 97.31 7 THR B N 1
ATOM 1340 C CA . THR B 1 7 ? 6.062 3.439 11.953 1 97.31 7 THR B CA 1
ATOM 1341 C C . THR B 1 7 ? 5.234 2.475 11.117 1 97.31 7 THR B C 1
ATOM 1343 O O . THR B 1 7 ? 4.781 2.824 10.023 1 97.31 7 THR B O 1
ATOM 1346 N N . THR B 1 8 ? 5.117 1.264 11.594 1 97.56 8 THR B N 1
ATOM 1347 C CA . THR B 1 8 ? 4.219 0.277 11 1 97.56 8 THR B CA 1
ATOM 1348 C C . THR B 1 8 ? 2.984 0.081 11.875 1 97.56 8 THR B C 1
ATOM 1350 O O . THR B 1 8 ? 3.096 -0.083 13.094 1 97.56 8 THR B O 1
ATOM 1353 N N . VAL B 1 9 ? 1.846 0.134 11.258 1 98.19 9 VAL B N 1
ATOM 1354 C CA . VAL B 1 9 ? 0.6 -0.143 11.969 1 98.19 9 VAL B CA 1
ATOM 1355 C C . VAL B 1 9 ? -0.231 -1.151 11.18 1 98.19 9 VAL B C 1
ATOM 1357 O O . VAL B 1 9 ? -0.316 -1.068 9.953 1 98.19 9 VAL B O 1
ATOM 1360 N N . SER B 1 10 ? -0.829 -2.135 11.898 1 97.62 10 SER B N 1
ATOM 1361 C CA . SER B 1 10 ? -1.659 -3.133 11.234 1 97.62 10 SER B CA 1
ATOM 1362 C C . SER B 1 10 ? -2.807 -3.584 12.133 1 97.62 10 SER B C 1
ATOM 1364 O O . SER B 1 10 ? -2.641 -3.703 13.352 1 97.62 10 SER B O 1
ATOM 1366 N N . GLY B 1 11 ? -3.93 -3.834 11.539 1 96.44 11 GLY B N 1
ATOM 1367 C CA . GLY B 1 11 ? -5.07 -4.371 12.258 1 96.44 11 GLY B CA 1
ATOM 1368 C C . GLY B 1 11 ? -6.383 -4.195 11.523 1 96.44 11 GLY B C 1
ATOM 1369 O O . GLY B 1 11 ? -6.395 -4.016 10.305 1 96.44 11 GLY B O 1
ATOM 1370 N N . VAL B 1 12 ? -7.457 -4.328 12.273 1 94 12 VAL B N 1
ATOM 1371 C CA . VAL B 1 12 ? -8.797 -4.168 11.711 1 94 12 VAL B CA 1
ATOM 1372 C C . VAL B 1 12 ? -9.016 -2.711 11.312 1 94 12 VAL B C 1
ATOM 1374 O O . VAL B 1 12 ? -8.648 -1.797 12.055 1 94 12 VAL B O 1
ATOM 1377 N N . THR B 1 13 ? -9.57 -2.621 10.07 1 91.31 13 THR B N 1
ATOM 1378 C CA . THR B 1 13 ? -9.828 -1.273 9.57 1 91.31 13 THR B CA 1
ATOM 1379 C C . THR B 1 13 ? -11.031 -0.659 10.289 1 91.31 13 THR B C 1
ATOM 1381 O O . THR B 1 13 ? -12.148 -1.167 10.188 1 91.31 13 THR B O 1
ATOM 1384 N N . GLU B 1 14 ? -10.758 0.355 11.023 1 90.12 14 GLU B N 1
ATOM 1385 C CA . GLU B 1 14 ? -11.828 1.123 11.656 1 90.12 14 GLU B CA 1
ATOM 1386 C C . GLU B 1 14 ? -12.07 2.439 10.922 1 90.12 14 GLU B C 1
ATOM 1388 O O . GLU B 1 14 ? -11.148 3.002 10.328 1 90.12 14 GLU B O 1
ATOM 1393 N N . PRO B 1 15 ? -13.375 2.904 11.031 1 88.88 15 PRO B N 1
ATOM 1394 C CA . PRO B 1 15 ? -13.641 4.211 10.422 1 88.88 15 PRO B CA 1
ATOM 1395 C C . PRO B 1 15 ? -12.75 5.316 10.984 1 88.88 15 PRO B C 1
ATOM 1397 O O . PRO B 1 15 ? -12.625 5.453 12.203 1 88.88 15 PRO B O 1
ATOM 1400 N N . GLY B 1 16 ? -12.109 6.031 10.102 1 92.81 16 GLY B N 1
ATOM 1401 C CA . GLY B 1 16 ? -11.328 7.191 10.508 1 92.81 16 GLY B CA 1
ATOM 1402 C C . GLY B 1 16 ? -9.969 6.832 11.062 1 92.81 16 GLY B C 1
ATOM 1403 O O . GLY B 1 16 ? -9.312 7.664 11.695 1 92.81 16 GLY B O 1
ATOM 1404 N N . ILE B 1 17 ? -9.5 5.656 10.922 1 95 17 ILE B N 1
ATOM 1405 C CA . ILE B 1 17 ? -8.281 5.18 11.555 1 95 17 ILE B CA 1
ATOM 1406 C C . ILE B 1 17 ? -7.09 6.008 11.07 1 95 17 ILE B C 1
ATOM 1408 O O . ILE B 1 17 ? -6.227 6.387 11.867 1 95 17 ILE B O 1
ATOM 1412 N N . ILE B 1 18 ? -7.062 6.32 9.828 1 94.62 18 ILE B N 1
ATOM 1413 C CA . ILE B 1 18 ? -5.953 7.09 9.281 1 94.62 18 ILE B CA 1
ATOM 1414 C C . ILE B 1 18 ? -5.957 8.492 9.875 1 94.62 18 ILE B C 1
ATOM 1416 O O . ILE B 1 18 ? -4.914 8.992 10.312 1 94.62 18 ILE B O 1
ATOM 1420 N N . LYS B 1 19 ? -7.129 9.031 9.922 1 94.5 19 LYS B N 1
ATOM 1421 C CA . LYS B 1 19 ? -7.324 10.336 10.539 1 94.5 19 LYS B CA 1
ATOM 1422 C C . LYS B 1 19 ? -6.852 10.344 11.984 1 94.5 19 LYS B C 1
ATOM 1424 O O . LYS B 1 19 ? -6.113 11.234 12.406 1 94.5 19 LYS B O 1
ATOM 1429 N N . SER B 1 20 ? -7.254 9.391 12.703 1 96.38 20 SER B N 1
ATOM 1430 C CA . SER B 1 20 ? -6.93 9.312 14.125 1 96.38 20 SER B CA 1
ATOM 1431 C C . SER B 1 20 ? -5.422 9.188 14.336 1 96.38 20 SER B C 1
ATOM 1433 O O . SER B 1 20 ? -4.859 9.844 15.211 1 96.38 20 SER B O 1
ATOM 1435 N N . LEU B 1 21 ? -4.77 8.359 13.555 1 96.81 21 LEU B N 1
ATOM 1436 C CA . LEU B 1 21 ? -3.324 8.172 13.656 1 96.81 21 LEU B CA 1
ATOM 1437 C C . LEU B 1 21 ? -2.588 9.477 13.359 1 96.81 21 LEU B C 1
ATOM 1439 O O . LEU B 1 21 ? -1.648 9.836 14.07 1 96.81 21 LEU B O 1
ATOM 1443 N N . ALA B 1 22 ? -3.072 10.172 12.352 1 94.62 22 ALA B N 1
ATOM 1444 C CA . ALA B 1 22 ? -2.459 11.438 11.977 1 94.62 22 ALA B CA 1
ATOM 1445 C C . ALA B 1 22 ? -2.643 12.484 13.078 1 94.62 22 ALA B C 1
ATOM 1447 O O . ALA B 1 22 ? -1.706 13.211 13.414 1 94.62 22 ALA B O 1
ATOM 1448 N N . GLU B 1 23 ? -3.773 12.516 13.609 1 95.81 23 GLU B N 1
ATOM 1449 C CA . GLU B 1 23 ? -4.09 13.492 14.648 1 95.81 23 GLU B CA 1
ATOM 1450 C C . GLU B 1 23 ? -3.266 13.25 15.906 1 95.81 23 GLU B C 1
ATOM 1452 O O . GLU B 1 23 ? -2.756 14.195 16.516 1 95.81 23 GLU B O 1
ATOM 1457 N N . ILE B 1 24 ? -3.18 12.039 16.266 1 97.19 24 ILE B N 1
ATOM 1458 C CA . ILE B 1 24 ? -2.391 11.703 17.453 1 97.19 24 ILE B CA 1
ATOM 1459 C C . ILE B 1 24 ? -0.929 12.07 17.219 1 97.19 24 ILE B C 1
ATOM 1461 O O . ILE B 1 24 ? -0.269 12.609 18.109 1 97.19 24 ILE B O 1
ATOM 1465 N N . THR B 1 25 ? -0.416 11.766 16.031 1 96.5 25 THR B N 1
ATOM 1466 C CA . THR B 1 25 ? 0.96 12.117 15.695 1 96.5 25 THR B CA 1
ATOM 1467 C C . THR B 1 25 ? 1.182 13.617 15.797 1 96.5 25 THR B C 1
ATOM 1469 O O . THR B 1 25 ? 2.156 14.07 16.406 1 96.5 25 THR B O 1
ATOM 1472 N N . ARG B 1 26 ? 0.271 14.367 15.281 1 94.69 26 ARG B N 1
ATOM 1473 C CA . ARG B 1 26 ? 0.366 15.828 15.297 1 94.69 26 ARG B CA 1
ATOM 1474 C C . ARG B 1 26 ? 0.302 16.375 16.719 1 94.69 26 ARG B C 1
ATOM 1476 O O . ARG B 1 26 ? 1 17.328 17.062 1 94.69 26 ARG B O 1
ATOM 1483 N N . LYS B 1 27 ? -0.542 15.812 17.516 1 95.81 27 LYS B N 1
ATOM 1484 C CA . LYS B 1 27 ? -0.688 16.234 18.906 1 95.81 27 LYS B CA 1
ATOM 1485 C C . LYS B 1 27 ? 0.654 16.203 19.625 1 95.81 27 LYS B C 1
ATOM 1487 O O . LYS B 1 27 ? 0.904 17.031 20.516 1 95.81 27 LYS B O 1
ATOM 1492 N N . HIS B 1 28 ? 1.531 15.375 19.234 1 96.75 28 HIS B N 1
ATOM 1493 C CA . HIS B 1 28 ? 2.832 15.242 19.891 1 96.75 28 HIS B CA 1
ATOM 1494 C C . HIS B 1 28 ? 3.914 15.984 19.094 1 96.75 28 HIS B C 1
ATOM 1496 O O . HIS B 1 28 ? 5.105 15.805 19.359 1 96.75 28 HIS B O 1
ATOM 1502 N N . GLY B 1 29 ? 3.436 16.734 18.094 1 94.94 29 GLY B N 1
ATOM 1503 C CA . GLY B 1 29 ? 4.375 17.531 17.344 1 94.94 29 GLY B CA 1
ATOM 1504 C C . GLY B 1 29 ? 5.039 16.766 16.203 1 94.94 29 GLY B C 1
ATOM 1505 O O . GLY B 1 29 ? 6.055 17.203 15.664 1 94.94 29 GLY B O 1
ATOM 1506 N N . GLY B 1 30 ? 4.531 15.633 15.938 1 95.06 30 GLY B N 1
ATOM 1507 C CA . GLY B 1 30 ? 5.074 14.828 14.852 1 95.06 30 GLY B CA 1
ATOM 1508 C C . GLY B 1 30 ? 4.465 15.156 13.5 1 95.06 30 GLY B C 1
ATOM 1509 O O . GLY B 1 30 ? 3.375 15.727 13.43 1 95.06 30 GLY B O 1
ATOM 1510 N N . GLU B 1 31 ? 5.262 14.773 12.438 1 92.06 31 GLU B N 1
ATOM 1511 C CA . GLU B 1 31 ? 4.816 14.969 11.055 1 92.06 31 GLU B CA 1
ATOM 1512 C C . GLU B 1 31 ? 5.082 13.727 10.211 1 92.06 31 GLU B C 1
ATOM 1514 O O . GLU B 1 31 ? 6.145 13.109 10.32 1 92.06 31 GLU B O 1
ATOM 1519 N N . TRP B 1 32 ? 4.023 13.406 9.461 1 94.5 32 TRP B N 1
ATOM 1520 C CA . TRP B 1 32 ? 4.242 12.367 8.453 1 94.5 32 TRP B CA 1
ATOM 1521 C C . TRP B 1 32 ? 4.934 12.945 7.223 1 94.5 32 TRP B C 1
ATOM 1523 O O . TRP B 1 32 ? 4.375 13.805 6.539 1 94.5 32 TRP B O 1
ATOM 1533 N N . GLN B 1 33 ? 6.09 12.414 6.941 1 91.81 33 GLN B N 1
ATOM 1534 C CA . GLN B 1 33 ? 6.801 12.875 5.75 1 91.81 33 GLN B CA 1
ATOM 1535 C C . GLN B 1 33 ? 6.438 12.031 4.535 1 91.81 33 GLN B C 1
ATOM 1537 O O . GLN B 1 33 ? 6.293 12.555 3.428 1 91.81 33 GLN B O 1
ATOM 1542 N N . MET B 1 34 ? 6.414 10.781 4.719 1 93.31 34 MET B N 1
ATOM 1543 C CA . MET B 1 34 ? 5.949 9.789 3.754 1 93.31 34 MET B CA 1
ATOM 1544 C C . MET B 1 34 ? 5.012 8.789 4.414 1 93.31 34 MET B C 1
ATOM 1546 O O . MET B 1 34 ? 5.246 8.367 5.551 1 93.31 34 MET B O 1
ATOM 1550 N N . SER B 1 35 ? 3.91 8.484 3.73 1 95.56 35 SER B N 1
ATOM 1551 C CA . SER B 1 35 ? 2.979 7.5 4.277 1 95.56 35 SER B CA 1
ATOM 1552 C C . SER B 1 35 ? 2.373 6.637 3.176 1 95.56 35 SER B C 1
ATOM 1554 O O . SER B 1 35 ? 2.084 7.129 2.084 1 95.56 35 SER B O 1
ATOM 1556 N N . LYS B 1 36 ? 2.266 5.391 3.445 1 96.81 36 LYS B N 1
ATOM 1557 C CA . LYS B 1 36 ? 1.611 4.414 2.578 1 96.81 36 LYS B CA 1
ATOM 1558 C C . LYS B 1 36 ? 0.61 3.568 3.357 1 96.81 36 LYS B C 1
ATOM 1560 O O . LYS B 1 36 ? 0.941 3.02 4.41 1 96.81 36 LYS B O 1
ATOM 1565 N N . VAL B 1 37 ? -0.623 3.535 2.895 1 97.12 37 VAL B N 1
ATOM 1566 C CA . VAL B 1 37 ? -1.695 2.789 3.543 1 97.12 37 VAL B CA 1
ATOM 1567 C C . VAL B 1 37 ? -2.369 1.867 2.529 1 97.12 37 VAL B C 1
ATOM 1569 O O . VAL B 1 37 ? -2.646 2.273 1.399 1 97.12 37 VAL B O 1
ATOM 1572 N N . ILE B 1 38 ? -2.586 0.677 2.91 1 97.12 38 ILE B N 1
ATOM 1573 C CA . ILE B 1 38 ? -3.373 -0.232 2.086 1 97.12 38 ILE B CA 1
ATOM 1574 C C . ILE B 1 38 ? -4.449 -0.902 2.939 1 97.12 38 ILE B C 1
ATOM 1576 O O . ILE B 1 38 ? -4.262 -1.097 4.141 1 97.12 38 ILE B O 1
ATOM 1580 N N . LYS B 1 39 ? -5.562 -1.206 2.299 1 96.12 39 LYS B N 1
ATOM 1581 C CA . LYS B 1 39 ? -6.691 -1.881 2.934 1 96.12 39 LYS B CA 1
ATOM 1582 C C . LYS B 1 39 ? -7.141 -3.086 2.113 1 96.12 39 LYS B C 1
ATOM 1584 O O . LYS B 1 39 ? -7.148 -3.039 0.881 1 96.12 39 LYS B O 1
ATOM 1589 N N . LEU B 1 40 ? -7.5 -4.141 2.807 1 93.88 40 LEU B N 1
ATOM 1590 C CA . LEU B 1 40 ? -8.008 -5.344 2.154 1 93.88 40 LEU B CA 1
ATOM 1591 C C . LEU B 1 40 ? -8.797 -6.203 3.135 1 93.88 40 LEU B C 1
ATOM 1593 O O . LEU B 1 40 ? -8.305 -6.539 4.211 1 93.88 40 LEU B O 1
ATOM 1597 N N . GLY B 1 41 ? -10.055 -6.527 2.807 1 90.62 41 GLY B N 1
ATOM 1598 C CA . GLY B 1 41 ? -10.852 -7.461 3.59 1 90.62 41 GLY B CA 1
ATOM 1599 C C . GLY B 1 41 ? -11.117 -6.977 5.004 1 90.62 41 GLY B C 1
ATOM 1600 O O . GLY B 1 41 ? -11.031 -7.758 5.957 1 90.62 41 GLY B O 1
ATOM 1601 N N . GLY B 1 42 ? -11.25 -5.707 5.18 1 91.81 42 GLY B N 1
ATOM 1602 C CA . GLY B 1 42 ? -11.555 -5.152 6.488 1 91.81 42 GLY B CA 1
ATOM 1603 C C . GLY B 1 42 ? -10.32 -4.938 7.344 1 91.81 42 GLY B C 1
ATOM 1604 O O . GLY B 1 42 ? -10.422 -4.535 8.508 1 91.81 42 GLY B O 1
ATOM 1605 N N . HIS B 1 43 ? -9.172 -5.215 6.75 1 94.5 43 HIS B N 1
ATOM 1606 C CA . HIS B 1 43 ? -7.906 -4.988 7.434 1 94.5 43 HIS B CA 1
ATOM 1607 C C . HIS B 1 43 ? -7.09 -3.906 6.73 1 94.5 43 HIS B C 1
ATOM 1609 O O . HIS B 1 43 ? -7.27 -3.666 5.535 1 94.5 43 HIS B O 1
ATOM 1615 N N . PHE B 1 44 ? -6.305 -3.273 7.523 1 96.5 44 PHE B N 1
ATOM 1616 C CA . PHE B 1 44 ? -5.426 -2.262 6.945 1 96.5 44 PHE B CA 1
ATOM 1617 C C . PHE B 1 44 ? -4.016 -2.387 7.508 1 96.5 44 PHE B C 1
ATOM 1619 O O . PHE B 1 44 ? -3.812 -2.98 8.57 1 96.5 44 PHE B O 1
ATOM 1626 N N . THR B 1 45 ? -3.082 -1.92 6.777 1 97.94 45 THR B N 1
ATOM 1627 C CA . THR B 1 45 ? -1.719 -1.684 7.238 1 97.94 45 THR B CA 1
ATOM 1628 C C . THR B 1 45 ? -1.184 -0.364 6.691 1 97.94 45 THR B C 1
ATOM 1630 O O . THR B 1 45 ? -1.608 0.09 5.629 1 97.94 45 THR B O 1
ATOM 1633 N N . ALA B 1 46 ? -0.285 0.22 7.438 1 97.88 46 ALA B N 1
ATOM 1634 C CA . ALA B 1 46 ? 0.307 1.498 7.055 1 97.88 46 ALA B CA 1
ATOM 1635 C C . ALA B 1 46 ? 1.784 1.555 7.434 1 97.88 46 ALA B C 1
ATOM 1637 O O . ALA B 1 46 ? 2.186 1.028 8.477 1 97.88 46 ALA B O 1
ATOM 1638 N N . LEU B 1 47 ? 2.566 2.094 6.547 1 97.81 47 LEU B N 1
ATOM 1639 C CA . LEU B 1 47 ? 3.92 2.555 6.832 1 97.81 47 LEU B CA 1
ATOM 1640 C C . LEU B 1 47 ? 4.012 4.074 6.719 1 97.81 47 LEU B C 1
ATOM 1642 O O . LEU B 1 47 ? 3.619 4.648 5.703 1 97.81 47 LEU B O 1
ATOM 1646 N N . PHE B 1 48 ? 4.477 4.699 7.82 1 96.56 48 PHE B N 1
ATOM 1647 C CA . PHE B 1 48 ? 4.664 6.137 7.66 1 96.56 48 PHE B CA 1
ATOM 1648 C C . PHE B 1 48 ? 5.91 6.605 8.398 1 96.56 48 PHE B C 1
ATOM 1650 O O . PHE B 1 48 ? 6.23 6.09 9.477 1 96.56 48 PHE B O 1
ATOM 1657 N N . GLU B 1 49 ? 6.609 7.473 7.746 1 95.62 49 GLU B N 1
ATOM 1658 C CA . GLU B 1 49 ? 7.805 8.094 8.312 1 95.62 49 GLU B CA 1
ATOM 1659 C C . GLU B 1 49 ? 7.449 9.305 9.172 1 95.62 49 GLU B C 1
ATOM 1661 O O . GLU B 1 49 ? 6.949 10.305 8.664 1 95.62 49 GLU B O 1
ATOM 1666 N N . VAL B 1 50 ? 7.789 9.242 10.461 1 95.56 50 VAL B N 1
ATOM 1667 C CA . VAL B 1 50 ? 7.465 10.305 11.398 1 95.56 50 VAL B CA 1
ATOM 1668 C C . VAL B 1 50 ? 8.727 11.086 11.75 1 95.56 50 VAL B C 1
ATOM 1670 O O . VAL B 1 50 ? 9.758 10.5 12.094 1 95.56 50 VAL B O 1
ATOM 1673 N N . THR B 1 51 ? 8.641 12.344 11.508 1 93.88 51 THR B N 1
ATOM 1674 C CA . THR B 1 51 ? 9.648 13.242 12.055 1 93.88 51 THR B CA 1
ATOM 1675 C C . THR B 1 51 ? 9.117 13.953 13.297 1 93.88 51 THR B C 1
ATOM 1677 O O . THR B 1 51 ? 8.047 14.562 13.258 1 93.88 51 THR B O 1
ATOM 1680 N N . ILE B 1 52 ? 9.828 13.812 14.367 1 95.81 52 ILE B N 1
ATOM 1681 C CA . ILE B 1 52 ? 9.344 14.352 15.641 1 95.81 52 ILE B CA 1
ATOM 1682 C C . ILE B 1 52 ? 10.531 14.672 16.547 1 95.81 52 ILE B C 1
ATOM 1684 O O . ILE B 1 52 ? 11.648 14.211 16.312 1 95.81 52 ILE B O 1
ATOM 1688 N N . GLU B 1 53 ? 10.289 15.547 17.531 1 96.75 53 GLU B N 1
ATOM 1689 C CA . GLU B 1 53 ? 11.305 15.711 18.562 1 96.75 53 GLU B CA 1
ATOM 1690 C C . GLU B 1 53 ? 11.562 14.391 19.297 1 96.75 53 GLU B C 1
ATOM 1692 O O . GLU B 1 53 ? 10.625 13.719 19.719 1 96.75 53 GLU B O 1
ATOM 1697 N N . ALA B 1 54 ? 12.836 14.102 19.469 1 94.81 54 ALA B N 1
ATOM 1698 C CA . ALA B 1 54 ? 13.234 12.812 20.031 1 94.81 54 ALA B CA 1
ATOM 1699 C C . ALA B 1 54 ? 12.578 12.578 21.391 1 94.81 54 ALA B C 1
ATOM 1701 O O . ALA B 1 54 ? 12.18 11.453 21.703 1 94.81 54 ALA B O 1
ATOM 1702 N N . GLU B 1 55 ? 12.422 13.547 22.094 1 96.25 55 GLU B N 1
ATOM 1703 C CA . GLU B 1 55 ? 11.898 13.43 23.453 1 96.25 55 GLU B CA 1
ATOM 1704 C C . GLU B 1 55 ? 10.406 13.117 23.453 1 96.25 55 GLU B C 1
ATOM 1706 O O . GLU B 1 55 ? 9.859 12.656 24.453 1 96.25 55 GLU B O 1
ATOM 1711 N N . SER B 1 56 ? 9.773 13.344 22.312 1 97.31 56 SER B N 1
ATOM 1712 C CA . SER B 1 56 ? 8.32 13.172 22.234 1 97.31 56 SER B CA 1
ATOM 1713 C C . SER B 1 56 ? 7.961 11.766 21.75 1 97.31 56 SER B C 1
ATOM 1715 O O . SER B 1 56 ? 6.805 11.352 21.844 1 97.31 56 SER B O 1
ATOM 1717 N N . GLN B 1 57 ? 8.867 10.992 21.266 1 96.5 57 GLN B N 1
ATOM 1718 C CA . GLN B 1 57 ? 8.594 9.719 20.625 1 96.5 57 GLN B CA 1
ATOM 1719 C C . GLN B 1 57 ? 7.988 8.727 21.609 1 96.5 57 GLN B C 1
ATOM 1721 O O . GLN B 1 57 ? 6.98 8.078 21.312 1 96.5 57 GLN B O 1
ATOM 1726 N N . PRO B 1 58 ? 8.562 8.594 22.828 1 97.38 58 PRO B N 1
ATOM 1727 C CA . PRO B 1 58 ? 7.992 7.621 23.766 1 97.38 58 PRO B CA 1
ATOM 1728 C C . PRO B 1 58 ? 6.527 7.906 24.094 1 97.38 58 PRO B C 1
ATOM 1730 O O . PRO B 1 58 ? 5.719 6.977 24.188 1 97.38 58 PRO B O 1
ATOM 1733 N N . GLN B 1 59 ? 6.215 9.117 24.203 1 98 59 GLN B N 1
ATOM 1734 C CA . GLN B 1 59 ? 4.836 9.492 24.5 1 98 59 GLN B CA 1
ATOM 1735 C C . GLN B 1 59 ? 3.914 9.188 23.328 1 98 59 GLN B C 1
ATOM 1737 O O . GLN B 1 59 ? 2.777 8.75 23.516 1 98 59 GLN B O 1
ATOM 1742 N N . LEU B 1 60 ? 4.375 9.445 22.141 1 98.19 60 LEU B N 1
ATOM 1743 C CA . LEU B 1 60 ? 3.613 9.133 20.938 1 98.19 60 LEU B CA 1
ATOM 1744 C C . LEU B 1 60 ? 3.307 7.641 20.859 1 98.19 60 LEU B C 1
ATOM 1746 O O . LEU B 1 60 ? 2.156 7.25 20.656 1 98.19 60 LEU B O 1
ATOM 1750 N N . GLU B 1 61 ? 4.359 6.855 21.094 1 97.94 61 GLU B N 1
ATOM 1751 C CA . GLU B 1 61 ? 4.199 5.406 21.016 1 97.94 61 GLU B CA 1
ATOM 1752 C C . GLU B 1 61 ? 3.213 4.906 22.062 1 97.94 61 GLU B C 1
ATOM 1754 O O . GLU B 1 61 ? 2.359 4.066 21.781 1 97.94 61 GLU B O 1
ATOM 1759 N N . SER B 1 62 ? 3.326 5.469 23.219 1 98.12 62 SER B N 1
ATOM 1760 C CA . SER B 1 62 ? 2.43 5.102 24.297 1 98.12 62 SER B CA 1
ATOM 1761 C C . SER B 1 62 ? 0.985 5.469 23.984 1 98.12 62 SER B C 1
ATOM 1763 O O . SER B 1 62 ? 0.064 4.703 24.266 1 98.12 62 SER B O 1
ATOM 1765 N N . ASP B 1 63 ? 0.777 6.602 23.422 1 98.25 63 ASP B N 1
ATOM 1766 C CA . ASP B 1 63 ? -0.567 7.055 23.078 1 98.25 63 ASP B CA 1
ATOM 1767 C C . ASP B 1 63 ? -1.188 6.172 22 1 98.25 63 ASP B C 1
ATOM 1769 O O . ASP B 1 63 ? -2.389 5.895 22.031 1 98.25 63 ASP B O 1
ATOM 1773 N N . PHE B 1 64 ? -0.39 5.762 21 1 98 64 PHE B N 1
ATOM 1774 C CA . PHE B 1 64 ? -0.884 4.859 19.969 1 98 64 PHE B CA 1
ATOM 1775 C C . PHE B 1 64 ? -1.423 3.572 20.594 1 98 64 PHE B C 1
ATOM 1777 O O . PHE B 1 64 ? -2.551 3.166 20.297 1 98 64 PHE B O 1
ATOM 1784 N N . VAL B 1 65 ? -0.7 3.039 21.516 1 96.94 65 VAL B N 1
ATOM 1785 C CA . VAL B 1 65 ? -1.065 1.759 22.109 1 96.94 65 VAL B CA 1
ATOM 1786 C C . VAL B 1 65 ? -2.281 1.937 23.016 1 96.94 65 VAL B C 1
ATOM 1788 O O . VAL B 1 65 ? -3.16 1.074 23.047 1 96.94 65 VAL B O 1
ATOM 1791 N N . THR B 1 66 ? -2.312 3.012 23.656 1 97.75 66 THR B N 1
ATOM 1792 C CA . THR B 1 66 ? -3.42 3.285 24.562 1 97.75 66 THR B CA 1
ATOM 1793 C C . THR B 1 66 ? -4.719 3.49 23.797 1 97.75 66 THR B C 1
ATOM 1795 O O . THR B 1 66 ? -5.762 2.957 24.172 1 97.75 66 THR B O 1
ATOM 1798 N N . HIS B 1 67 ? -4.691 4.203 22.734 1 96.94 67 HIS B N 1
ATOM 1799 C CA . HIS B 1 67 ? -5.883 4.539 21.953 1 96.94 67 HIS B CA 1
ATOM 1800 C C . HIS B 1 67 ? -6.301 3.377 21.062 1 96.94 67 HIS B C 1
ATOM 1802 O O . HIS B 1 67 ? -7.484 3.225 20.75 1 96.94 67 HIS B O 1
ATOM 1808 N N . PHE B 1 68 ? -5.301 2.605 20.656 1 97.5 68 PHE B N 1
ATOM 1809 C CA . PHE B 1 68 ? -5.586 1.507 19.734 1 97.5 68 PHE B CA 1
ATOM 1810 C C . PHE B 1 68 ? -4.953 0.212 20.234 1 97.5 68 PHE B C 1
ATOM 1812 O O . PHE B 1 68 ? -4.098 -0.363 19.562 1 97.5 68 PHE B O 1
ATOM 1819 N N . PRO B 1 69 ? -5.465 -0.356 21.312 1 96.38 69 PRO B N 1
ATOM 1820 C CA . PRO B 1 69 ? -4.844 -1.534 21.922 1 96.38 69 PRO B CA 1
ATOM 1821 C C . PRO B 1 69 ? -4.941 -2.775 21.031 1 96.38 69 PRO B C 1
ATOM 1823 O O . PRO B 1 69 ? -4.191 -3.736 21.219 1 96.38 69 PRO B O 1
ATOM 1826 N N . ALA B 1 70 ? -5.832 -2.727 20.078 1 95.94 70 ALA B N 1
ATOM 1827 C CA . ALA B 1 70 ? -6.043 -3.914 19.266 1 95.94 70 ALA B CA 1
ATOM 1828 C C . ALA B 1 70 ? -5.133 -3.904 18.031 1 95.94 70 ALA B C 1
ATOM 1830 O O . ALA B 1 70 ? -5.023 -4.906 17.328 1 95.94 70 ALA B O 1
ATOM 1831 N N . LEU B 1 71 ? -4.48 -2.789 17.75 1 97.38 71 LEU B N 1
ATOM 1832 C CA . LEU B 1 71 ? -3.635 -2.664 16.562 1 97.38 71 LEU B CA 1
ATOM 1833 C C . LEU B 1 71 ? -2.199 -3.07 16.875 1 97.38 71 LEU B C 1
ATOM 1835 O O . LEU B 1 71 ? -1.746 -2.932 18.016 1 97.38 71 LEU B O 1
ATOM 1839 N N . TYR B 1 72 ? -1.541 -3.58 15.836 1 97.31 72 TYR B N 1
ATOM 1840 C CA . TYR B 1 72 ? -0.109 -3.85 15.914 1 97.31 72 TYR B CA 1
ATOM 1841 C C . TYR B 1 72 ? 0.699 -2.613 15.539 1 97.31 72 TYR B C 1
ATOM 1843 O O . TYR B 1 72 ? 0.385 -1.931 14.562 1 97.31 72 TYR B O 1
ATOM 1851 N N . PHE B 1 73 ? 1.743 -2.34 16.391 1 97.94 73 PHE B N 1
ATOM 1852 C CA . PHE B 1 73 ? 2.658 -1.244 16.094 1 97.94 73 PHE B CA 1
ATOM 1853 C C . PHE B 1 73 ? 4.105 -1.721 16.125 1 97.94 73 PHE B C 1
ATOM 1855 O O . PHE B 1 73 ? 4.477 -2.52 16.984 1 97.94 73 PHE B O 1
ATOM 1862 N N . SER B 1 74 ? 4.875 -1.243 15.219 1 97.25 74 SER B N 1
ATOM 1863 C CA . SER B 1 74 ? 6.328 -1.366 15.305 1 97.25 74 SER B CA 1
ATOM 1864 C C . SER B 1 74 ? 7.02 -0.095 14.82 1 97.25 74 SER B C 1
ATOM 1866 O O . SER B 1 74 ? 6.43 0.691 14.07 1 97.25 74 SER B O 1
ATOM 1868 N N . TYR B 1 75 ? 8.211 0.081 15.289 1 96.62 75 TYR B N 1
ATOM 1869 C CA . TYR B 1 75 ? 8.969 1.301 15.023 1 96.62 75 TYR B CA 1
ATOM 1870 C C . TYR B 1 75 ? 10.406 0.978 14.625 1 96.62 75 TYR B C 1
ATOM 1872 O O . TYR B 1 75 ? 11.039 0.112 15.227 1 96.62 75 TYR B O 1
ATOM 1880 N N . ALA B 1 76 ? 10.82 1.617 13.562 1 94.56 76 ALA B N 1
ATOM 1881 C CA . ALA B 1 76 ? 12.188 1.374 13.109 1 94.56 76 ALA B CA 1
ATOM 1882 C C . ALA B 1 76 ? 12.867 2.676 12.695 1 94.56 76 ALA B C 1
ATOM 1884 O O . ALA B 1 76 ? 12.242 3.539 12.078 1 94.56 76 ALA B O 1
ATOM 1885 N N . LEU B 1 77 ? 14.125 2.736 13.031 1 87.31 77 LEU B N 1
ATOM 1886 C CA . LEU B 1 77 ? 14.891 3.891 12.578 1 87.31 77 LEU B CA 1
ATOM 1887 C C . LEU B 1 77 ? 15.125 3.834 11.07 1 87.31 77 LEU B C 1
ATOM 1889 O O . LEU B 1 77 ? 15.273 2.75 10.5 1 87.31 77 LEU B O 1
ATOM 1893 N N . VAL B 1 78 ? 14.805 4.977 10.445 1 75.31 78 VAL B N 1
ATOM 1894 C CA . VAL B 1 78 ? 14.992 5.055 9 1 75.31 78 VAL B CA 1
ATOM 1895 C C . VAL B 1 78 ? 16.484 5.008 8.672 1 75.31 78 VAL B C 1
ATOM 1897 O O . VAL B 1 78 ? 17.281 5.719 9.289 1 75.31 78 VAL B O 1
ATOM 1900 N N . ALA B 1 79 ? 16.859 3.873 7.922 1 64.69 79 ALA B N 1
ATOM 1901 C CA . ALA B 1 79 ? 18.234 3.926 7.41 1 64.69 79 ALA B CA 1
ATOM 1902 C C . ALA B 1 79 ? 18.422 5.133 6.496 1 64.69 79 ALA B C 1
ATOM 1904 O O . ALA B 1 79 ? 17.484 5.566 5.82 1 64.69 79 ALA B O 1
ATOM 1905 N N . GLU B 1 80 ? 19.219 5.992 6.82 1 56.81 80 GLU B N 1
ATOM 1906 C CA . GLU B 1 80 ? 19.531 7.133 5.961 1 56.81 80 GLU B CA 1
ATOM 1907 C C . GLU B 1 80 ? 19.406 6.766 4.488 1 56.81 80 GLU B C 1
ATOM 1909 O O . GLU B 1 80 ? 20 5.785 4.031 1 56.81 80 GLU B O 1
ATOM 1914 N N . ARG B 1 81 ? 18.297 6.953 4.004 1 55.38 81 ARG B N 1
ATOM 1915 C CA . ARG B 1 81 ? 18.172 6.625 2.588 1 55.38 81 ARG B CA 1
ATOM 1916 C C . ARG B 1 81 ? 18.969 7.59 1.727 1 55.38 81 ARG B C 1
ATOM 1918 O O . ARG B 1 81 ? 18.875 8.805 1.888 1 55.38 81 ARG B O 1
ATOM 1925 N N . ALA B 1 82 ? 20.188 7.164 1.241 1 51.19 82 ALA B N 1
ATOM 1926 C CA . ALA B 1 82 ? 20.922 8.023 0.307 1 51.19 82 ALA B CA 1
ATOM 1927 C C . ALA B 1 82 ? 20.031 8.414 -0.875 1 51.19 82 ALA B C 1
ATOM 1929 O O . ALA B 1 82 ? 19.25 7.602 -1.373 1 51.19 82 ALA B O 1
ATOM 1930 N N . PRO B 1 83 ? 19.812 9.656 -1.09 1 55.88 83 PRO B N 1
ATOM 1931 C CA . PRO B 1 83 ? 19.094 10.156 -2.262 1 55.88 83 PRO B CA 1
ATOM 1932 C C . PRO B 1 83 ? 19.594 9.547 -3.568 1 55.88 83 PRO B C 1
ATOM 1934 O O . PRO B 1 83 ? 20.797 9.547 -3.828 1 55.88 83 PRO B O 1
ATOM 1937 N N . SER B 1 84 ? 19.406 8.305 -3.795 1 59.47 84 SER B N 1
ATOM 1938 C CA . SER B 1 84 ? 19.844 7.91 -5.129 1 59.47 84 SER B CA 1
ATOM 1939 C C . SER B 1 84 ? 18.891 8.445 -6.199 1 59.47 84 SER B C 1
ATOM 1941 O O . SER B 1 84 ? 17.719 8.664 -5.938 1 59.47 84 SER B O 1
ATOM 1943 N N . ALA B 1 85 ? 19.578 8.875 -7.273 1 79.06 85 ALA B N 1
ATOM 1944 C CA . ALA B 1 85 ? 18.859 9.398 -8.438 1 79.06 85 ALA B CA 1
ATOM 1945 C C . ALA B 1 85 ? 17.984 8.32 -9.07 1 79.06 85 ALA B C 1
ATOM 1947 O O . ALA B 1 85 ? 18.469 7.508 -9.859 1 79.06 85 ALA B O 1
ATOM 1948 N N . CYS B 1 86 ? 16.797 8.07 -8.5 1 87.88 86 CYS B N 1
ATOM 1949 C CA . CYS B 1 86 ? 15.859 7.117 -9.086 1 87.88 86 CYS B CA 1
ATOM 1950 C C . CYS B 1 86 ? 14.617 7.82 -9.617 1 87.88 86 CYS B C 1
ATOM 1952 O O . CYS B 1 86 ? 14.242 8.883 -9.125 1 87.88 86 CYS B O 1
ATOM 1954 N N . GLN B 1 87 ? 14.195 7.262 -10.664 1 90.56 87 GLN B N 1
ATOM 1955 C CA . GLN B 1 87 ? 12.914 7.727 -11.195 1 90.56 87 GLN B CA 1
ATOM 1956 C C . GLN B 1 87 ? 11.773 6.836 -10.719 1 90.56 87 GLN B C 1
ATOM 1958 O O . GLN B 1 87 ? 11.844 5.609 -10.836 1 90.56 87 GLN B O 1
ATOM 1963 N N . ARG B 1 88 ? 10.828 7.473 -10.211 1 92.12 88 ARG B N 1
ATOM 1964 C CA . ARG B 1 88 ? 9.648 6.715 -9.805 1 92.12 88 ARG B CA 1
ATOM 1965 C C . ARG B 1 88 ? 8.672 6.551 -10.969 1 92.12 88 ARG B C 1
ATOM 1967 O O . ARG B 1 88 ? 8.305 7.535 -11.617 1 92.12 88 ARG B O 1
ATOM 1974 N N . VAL B 1 89 ? 8.289 5.281 -11.258 1 94.38 89 VAL B N 1
ATOM 1975 C CA . VAL B 1 89 ? 7.414 4.98 -12.391 1 94.38 89 VAL B CA 1
ATOM 1976 C C . VAL B 1 89 ? 6.289 4.051 -11.938 1 94.38 89 VAL B C 1
ATOM 1978 O O . VAL B 1 89 ? 6.52 3.113 -11.172 1 94.38 89 VAL B O 1
ATOM 1981 N N . LYS B 1 90 ? 5.121 4.324 -12.344 1 93.81 90 LYS B N 1
ATOM 1982 C CA . LYS B 1 90 ? 3.977 3.455 -12.094 1 93.81 90 LYS B CA 1
ATOM 1983 C C . LYS B 1 90 ? 3.561 2.713 -13.359 1 93.81 90 LYS B C 1
ATOM 1985 O O . LYS B 1 90 ? 3.381 3.324 -14.414 1 93.81 90 LYS B O 1
ATOM 1990 N N . LEU B 1 91 ? 3.395 1.39 -13.242 1 96.75 91 LEU B N 1
ATOM 1991 C CA . LEU B 1 91 ? 3.059 0.544 -14.383 1 96.75 91 LEU B CA 1
ATOM 1992 C C . LEU B 1 91 ? 1.79 -0.257 -14.109 1 96.75 91 LEU B C 1
ATOM 1994 O O . LEU B 1 91 ? 1.541 -0.666 -12.977 1 96.75 91 LEU B O 1
ATOM 1998 N N . VAL B 1 92 ? 1 -0.399 -15.141 1 95.25 92 VAL B N 1
ATOM 1999 C CA . VAL B 1 92 ? -0.062 -1.4 -15.141 1 95.25 92 VAL B CA 1
ATOM 2000 C C . VAL B 1 92 ? 0.4 -2.643 -15.906 1 95.25 92 VAL B C 1
ATOM 2002 O O . VAL B 1 92 ? 0.961 -2.535 -17 1 95.25 92 VAL B O 1
ATOM 2005 N N . PHE B 1 93 ? 0.261 -3.781 -15.344 1 97.12 93 PHE B N 1
ATOM 2006 C CA . PHE B 1 93 ? 0.654 -5.074 -15.891 1 97.12 93 PHE B CA 1
ATOM 2007 C C . PHE B 1 93 ? -0.542 -6.016 -15.969 1 97.12 93 PHE B C 1
ATOM 2009 O O . PHE B 1 93 ? -1.15 -6.34 -14.945 1 97.12 93 PHE B O 1
ATOM 2016 N N . ASP B 1 94 ? -0.858 -6.465 -17.219 1 96.19 94 ASP B N 1
ATOM 2017 C CA . ASP B 1 94 ? -2.01 -7.336 -17.438 1 96.19 94 ASP B CA 1
ATOM 2018 C C . ASP B 1 94 ? -1.628 -8.555 -18.281 1 96.19 94 ASP B C 1
ATOM 2020 O O . ASP B 1 94 ? -0.843 -8.438 -19.219 1 96.19 94 ASP B O 1
ATOM 2024 N N . CYS B 1 95 ? -2.217 -9.68 -17.891 1 96.75 95 CYS B N 1
ATOM 2025 C CA . CYS B 1 95 ? -2.057 -10.891 -18.688 1 96.75 95 CYS B CA 1
ATOM 2026 C C . CYS B 1 95 ? -3 -11.992 -18.219 1 96.75 95 CYS B C 1
ATOM 2028 O O . CYS B 1 95 ? -3.781 -11.781 -17.281 1 96.75 95 CYS B O 1
ATOM 2030 N N . ASN B 1 96 ? -2.992 -13.07 -18.953 1 94.88 96 ASN B N 1
ATOM 2031 C CA . ASN B 1 96 ? -3.645 -14.258 -18.422 1 94.88 96 ASN B CA 1
ATOM 2032 C C . ASN B 1 96 ? -2.912 -14.797 -17.203 1 94.88 96 ASN B C 1
ATOM 2034 O O . ASN B 1 96 ? -1.682 -14.867 -17.188 1 94.88 96 ASN B O 1
ATOM 2038 N N . ASP B 1 97 ? -3.76 -15.156 -16.266 1 93.75 97 ASP B N 1
ATOM 2039 C CA . ASP B 1 97 ? -3.162 -15.617 -15.008 1 93.75 97 ASP B CA 1
ATOM 2040 C C . ASP B 1 97 ? -2.543 -17 -15.172 1 93.75 97 ASP B C 1
ATOM 2042 O O . ASP B 1 97 ? -2.953 -17.766 -16.031 1 93.75 97 ASP B O 1
ATOM 2046 N N . ARG B 1 98 ? -1.525 -17.219 -14.336 1 91.12 98 ARG B N 1
ATOM 2047 C CA . ARG B 1 98 ? -0.857 -18.5 -14.227 1 91.12 98 ARG B CA 1
ATOM 2048 C C . ARG B 1 98 ? -0.09 -18.609 -12.914 1 91.12 98 ARG B C 1
ATOM 2050 O O . ARG B 1 98 ? 0.262 -17.609 -12.305 1 91.12 98 ARG B O 1
ATOM 2057 N N . PRO B 1 99 ? 0.139 -19.844 -12.547 1 87.88 99 PRO B N 1
ATOM 2058 C CA . PRO B 1 99 ? 0.95 -20 -11.336 1 87.88 99 PRO B CA 1
ATOM 2059 C C . PRO B 1 99 ? 2.357 -19.438 -11.484 1 87.88 99 PRO B C 1
ATOM 2061 O O . PRO B 1 99 ? 2.984 -19.594 -12.539 1 87.88 99 PRO B O 1
ATOM 2064 N N . GLY B 1 100 ? 2.82 -18.688 -10.438 1 88.5 100 GLY B N 1
ATOM 2065 C CA . GLY B 1 100 ? 4.203 -18.234 -10.391 1 88.5 100 GLY B CA 1
ATOM 2066 C C . GLY B 1 100 ? 4.387 -16.828 -10.914 1 88.5 100 GLY B C 1
ATOM 2067 O O . GLY B 1 100 ? 5.5 -16.297 -10.898 1 88.5 100 GLY B O 1
ATOM 2068 N N . LEU B 1 101 ? 3.379 -16.141 -11.297 1 92.44 101 LEU B N 1
ATOM 2069 C CA . LEU B 1 101 ? 3.48 -14.836 -11.938 1 92.44 101 LEU B CA 1
ATOM 2070 C C . LEU B 1 101 ? 4.098 -13.812 -10.984 1 92.44 101 LEU B C 1
ATOM 2072 O O . LEU B 1 101 ? 4.996 -13.062 -11.375 1 92.44 101 LEU B O 1
ATOM 2076 N N . THR B 1 102 ? 3.629 -13.758 -9.773 1 92.94 102 THR B N 1
ATOM 2077 C CA . THR B 1 102 ? 4.18 -12.812 -8.812 1 92.94 102 THR B CA 1
ATOM 2078 C C . THR B 1 102 ? 5.672 -13.062 -8.602 1 92.94 102 THR B C 1
ATOM 2080 O O . THR B 1 102 ? 6.465 -12.117 -8.562 1 92.94 102 THR B O 1
ATOM 2083 N N . ARG B 1 103 ? 6 -14.25 -8.57 1 90.69 103 ARG B N 1
ATOM 2084 C CA . ARG B 1 103 ? 7.402 -14.641 -8.453 1 90.69 103 ARG B CA 1
ATOM 2085 C C . ARG B 1 103 ? 8.203 -14.18 -9.664 1 90.69 103 ARG B C 1
ATOM 2087 O O . ARG B 1 103 ? 9.281 -13.602 -9.523 1 90.69 103 ARG B O 1
ATOM 2094 N N . ASP B 1 104 ? 7.66 -14.414 -10.805 1 94.38 104 ASP B N 1
ATOM 2095 C CA . ASP B 1 104 ? 8.359 -14.086 -12.039 1 94.38 104 ASP B CA 1
ATOM 2096 C C . ASP B 1 104 ? 8.594 -12.578 -12.156 1 94.38 104 ASP B C 1
ATOM 2098 O O . ASP B 1 104 ? 9.664 -12.141 -12.57 1 94.38 104 ASP B O 1
ATOM 2102 N N . ILE B 1 105 ? 7.59 -11.836 -11.781 1 96.19 105 ILE B N 1
ATOM 2103 C CA . ILE B 1 105 ? 7.691 -10.383 -11.797 1 96.19 105 ILE B CA 1
ATOM 2104 C C . ILE B 1 105 ? 8.797 -9.93 -10.844 1 96.19 105 ILE B C 1
ATOM 2106 O O . ILE B 1 105 ? 9.672 -9.141 -11.227 1 96.19 105 ILE B O 1
ATOM 2110 N N . ASP B 1 106 ? 8.766 -10.445 -9.711 1 94 106 ASP B N 1
ATOM 2111 C CA . ASP B 1 106 ? 9.766 -10.078 -8.711 1 94 106 ASP B CA 1
ATOM 2112 C C . ASP B 1 106 ? 11.172 -10.414 -9.195 1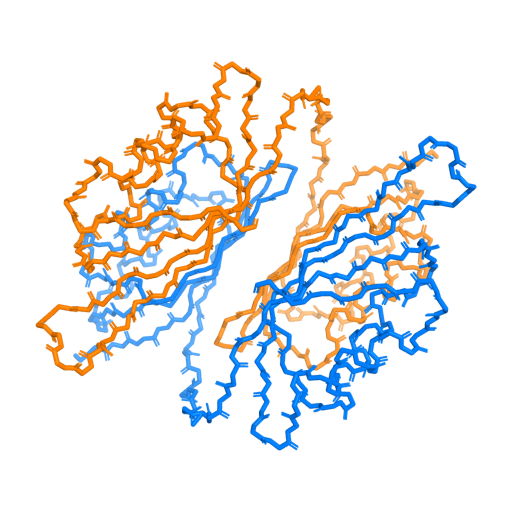 94 106 ASP B C 1
ATOM 2114 O O . ASP B 1 106 ? 12.102 -9.633 -8.992 1 94 106 ASP B O 1
ATOM 2118 N N . ASP B 1 107 ? 11.328 -11.531 -9.797 1 94.44 107 ASP B N 1
ATOM 2119 C CA . ASP B 1 107 ? 12.617 -11.961 -10.312 1 94.44 107 ASP B CA 1
ATOM 2120 C C . ASP B 1 107 ? 13.148 -10.984 -11.359 1 94.44 107 ASP B C 1
ATOM 2122 O O . ASP B 1 107 ? 14.328 -10.625 -11.336 1 94.44 107 ASP B O 1
ATOM 2126 N N . ILE B 1 108 ? 12.297 -10.609 -12.219 1 96.81 108 ILE B N 1
ATOM 2127 C CA . ILE B 1 108 ? 12.703 -9.695 -13.289 1 96.81 108 ILE B CA 1
ATOM 2128 C C . ILE B 1 108 ? 13.188 -8.383 -12.68 1 96.81 108 ILE B C 1
ATOM 2130 O O . ILE B 1 108 ? 14.234 -7.863 -13.07 1 96.81 108 ILE B O 1
ATOM 2134 N N . LEU B 1 109 ? 12.43 -7.895 -11.742 1 96.5 109 LEU B N 1
ATOM 2135 C CA . LEU B 1 109 ? 12.781 -6.617 -11.133 1 96.5 109 LEU B CA 1
ATOM 2136 C C . LEU B 1 109 ? 14.102 -6.715 -10.367 1 96.5 109 LEU B C 1
ATOM 2138 O O . LEU B 1 109 ? 14.922 -5.805 -10.43 1 96.5 109 LEU B O 1
ATOM 2142 N N . ALA B 1 110 ? 14.281 -7.812 -9.719 1 93.81 110 ALA B N 1
ATOM 2143 C CA . ALA B 1 110 ? 15.523 -8.039 -8.992 1 93.81 110 ALA B CA 1
ATOM 2144 C C . ALA B 1 110 ? 16.719 -8.102 -9.938 1 93.81 110 ALA B C 1
ATOM 2146 O O . ALA B 1 110 ? 17.766 -7.512 -9.672 1 93.81 110 ALA B O 1
ATOM 2147 N N . ASP B 1 111 ? 16.531 -8.789 -11 1 94.81 111 ASP B N 1
ATOM 2148 C CA . ASP B 1 111 ? 17.594 -8.93 -11.992 1 94.81 111 ASP B CA 1
ATOM 2149 C C . ASP B 1 111 ? 18 -7.574 -12.562 1 94.81 111 ASP B C 1
ATOM 2151 O O . ASP B 1 111 ? 19.172 -7.348 -12.852 1 94.81 111 ASP B O 1
ATOM 2155 N N . LEU B 1 112 ? 17.031 -6.703 -12.695 1 95.69 112 LEU B N 1
ATOM 2156 C CA . LEU B 1 112 ? 17.281 -5.387 -13.266 1 95.69 112 LEU B CA 1
ATOM 2157 C C . LEU B 1 112 ? 17.703 -4.395 -12.188 1 95.69 112 LEU B C 1
ATOM 2159 O O . LEU B 1 112 ? 17.953 -3.223 -12.477 1 95.69 112 LEU B O 1
ATOM 2163 N N . GLU B 1 113 ? 17.719 -4.828 -10.93 1 93.38 113 GLU B N 1
ATOM 2164 C CA . GLU B 1 113 ? 18.047 -4.004 -9.773 1 93.38 113 GLU B CA 1
ATOM 2165 C C . GLU B 1 113 ? 17.078 -2.834 -9.625 1 93.38 113 GLU B C 1
ATOM 2167 O O . GLU B 1 113 ? 17.5 -1.705 -9.359 1 93.38 113 GLU B O 1
ATOM 2172 N N . VAL B 1 114 ? 15.883 -3.1 -9.984 1 94.88 114 VAL B N 1
ATOM 2173 C CA . VAL B 1 114 ? 14.797 -2.131 -9.836 1 94.88 114 VAL B CA 1
ATOM 2174 C C . VAL B 1 114 ? 14.07 -2.371 -8.516 1 94.88 114 VAL B C 1
ATOM 2176 O O . VAL B 1 114 ? 13.734 -3.51 -8.18 1 94.88 114 VAL B O 1
ATOM 2179 N N . GLU B 1 115 ? 13.828 -1.308 -7.797 1 92.56 115 GLU B N 1
ATOM 2180 C CA . GLU B 1 115 ? 13.148 -1.427 -6.508 1 92.56 115 GLU B CA 1
ATOM 2181 C C . 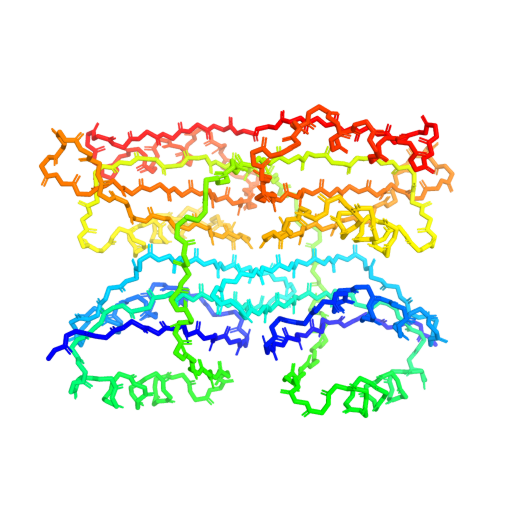GLU B 1 115 ? 11.633 -1.387 -6.68 1 92.56 115 GLU B C 1
ATOM 2183 O O . GLU B 1 115 ? 11.102 -0.475 -7.316 1 92.56 115 GLU B O 1
ATOM 2188 N N . LEU B 1 116 ? 11.031 -2.449 -6.145 1 95.38 116 LEU B N 1
ATOM 2189 C CA . LEU B 1 116 ? 9.57 -2.482 -6.082 1 95.38 116 LEU B CA 1
ATOM 2190 C C . LEU B 1 116 ? 9.062 -1.764 -4.836 1 95.38 116 LEU B C 1
ATOM 2192 O O . LEU B 1 116 ? 9.281 -2.227 -3.715 1 95.38 116 LEU B O 1
ATOM 2196 N N . GLU B 1 117 ? 8.352 -0.651 -5.023 1 93.5 117 GLU B N 1
ATOM 2197 C CA . GLU B 1 117 ? 7.902 0.16 -3.895 1 93.5 117 GLU B CA 1
ATOM 2198 C C . GLU B 1 117 ? 6.488 -0.227 -3.463 1 93.5 117 GLU B C 1
ATOM 2200 O O . GLU B 1 117 ? 6.129 -0.078 -2.293 1 93.5 117 GLU B O 1
ATOM 2205 N N . SER B 1 118 ? 5.68 -0.633 -4.418 1 95.75 118 SER B N 1
ATOM 2206 C CA . SER B 1 118 ? 4.348 -1.133 -4.109 1 95.75 118 SER B CA 1
ATOM 2207 C C . SER B 1 118 ? 3.844 -2.076 -5.195 1 95.75 118 SER B C 1
ATOM 2209 O O . SER B 1 118 ? 4.273 -1.99 -6.348 1 95.75 118 SER B O 1
ATOM 2211 N N . LEU B 1 119 ? 3.025 -2.977 -4.805 1 96.06 119 LEU B N 1
ATOM 2212 C CA . LEU B 1 119 ? 2.426 -3.969 -5.691 1 96.06 119 LEU B CA 1
ATOM 2213 C C . LEU B 1 119 ? 0.985 -4.258 -5.285 1 96.06 119 LEU B C 1
ATOM 2215 O O . LEU B 1 119 ? 0.71 -4.562 -4.121 1 96.06 119 LEU B O 1
ATOM 2219 N N . GLU B 1 120 ? 0.1 -4.078 -6.203 1 95.31 120 GLU B N 1
ATOM 2220 C CA . GLU B 1 120 ? -1.297 -4.465 -6.027 1 95.31 120 GLU B CA 1
ATOM 2221 C C . GLU B 1 120 ? -1.747 -5.418 -7.137 1 95.31 120 GLU B C 1
ATOM 2223 O O . GLU B 1 120 ? -1.68 -5.078 -8.32 1 95.31 120 GLU B O 1
ATOM 2228 N N . CYS B 1 121 ? -2.195 -6.59 -6.762 1 95 121 CYS B N 1
ATOM 2229 C CA . CYS B 1 121 ? -2.598 -7.605 -7.727 1 95 121 CYS B CA 1
ATOM 2230 C C . CYS B 1 121 ? -4.043 -8.039 -7.5 1 95 121 CYS B C 1
ATOM 2232 O O . CYS B 1 121 ? -4.477 -8.18 -6.355 1 95 121 CYS B O 1
ATOM 2234 N N . HIS B 1 122 ? -4.672 -8.281 -8.617 1 92.5 122 HIS B N 1
ATOM 2235 C CA . HIS B 1 122 ? -6.023 -8.828 -8.641 1 92.5 122 HIS B CA 1
ATOM 2236 C C . HIS B 1 122 ? -6.133 -9.969 -9.641 1 92.5 122 HIS B C 1
ATOM 2238 O O . HIS B 1 122 ? -5.668 -9.852 -10.773 1 92.5 122 HIS B O 1
ATOM 2244 N N . ARG B 1 123 ? -6.688 -10.984 -9.195 1 92.12 123 ARG B N 1
ATOM 2245 C CA . ARG B 1 123 ? -6.973 -12.117 -10.07 1 92.12 123 ARG B CA 1
ATOM 2246 C C . ARG B 1 123 ? -8.477 -12.32 -10.234 1 92.12 123 ARG B C 1
ATOM 2248 O O . ARG B 1 123 ? -9.188 -12.539 -9.258 1 92.12 123 ARG B O 1
ATOM 2255 N N . LEU B 1 124 ? -8.898 -12.148 -11.453 1 86.88 124 LEU B N 1
ATOM 2256 C CA . LEU B 1 124 ? -10.336 -12.109 -11.695 1 86.88 124 LEU B CA 1
ATOM 2257 C C . LEU B 1 124 ? -10.727 -13.086 -12.805 1 86.88 124 LEU B C 1
ATOM 2259 O O . LEU B 1 124 ? -10.008 -13.219 -13.797 1 86.88 124 LEU B O 1
ATOM 2263 N N . ALA B 1 125 ? -11.805 -13.766 -12.461 1 85.44 125 ALA B N 1
ATOM 2264 C CA . ALA B 1 125 ? -12.422 -14.531 -13.539 1 85.44 125 ALA B CA 1
ATOM 2265 C C . ALA B 1 125 ? -13.258 -13.641 -14.445 1 85.44 125 ALA B C 1
ATOM 2267 O O . ALA B 1 125 ? -13.992 -12.773 -13.969 1 85.44 125 ALA B O 1
ATOM 2268 N N . VAL B 1 126 ? -12.891 -13.672 -15.727 1 81.94 126 VAL B N 1
ATOM 2269 C CA . VAL B 1 126 ? -13.625 -12.867 -16.703 1 81.94 126 VAL B CA 1
ATOM 2270 C C . VAL B 1 126 ? -14.492 -13.773 -17.562 1 81.94 126 VAL B C 1
ATOM 2272 O O . VAL B 1 126 ? -14.023 -14.805 -18.062 1 81.94 126 VAL B O 1
ATOM 2275 N N . ILE B 1 127 ? -15.695 -13.312 -17.672 1 82.31 127 ILE B N 1
ATOM 2276 C CA . ILE B 1 127 ? -16.625 -14.062 -18.516 1 82.31 127 ILE B CA 1
ATOM 2277 C C . ILE B 1 127 ? -16.078 -14.164 -19.938 1 82.31 127 ILE B C 1
ATOM 2279 O O . ILE B 1 127 ? -15.625 -13.172 -20.5 1 82.31 127 ILE B O 1
ATOM 2283 N N . GLY B 1 128 ? -16.094 -15.305 -20.484 1 86.88 128 GLY B N 1
ATOM 2284 C CA . GLY B 1 128 ? -15.664 -15.508 -21.844 1 86.88 128 GLY B CA 1
ATOM 2285 C C . GLY B 1 128 ? -14.211 -15.922 -21.969 1 86.88 128 GLY B C 1
ATOM 2286 O O . GLY B 1 128 ? -13.742 -16.297 -23.047 1 86.88 128 GLY B O 1
ATOM 2287 N N . MET B 1 129 ? -13.562 -15.703 -20.875 1 83.06 129 MET B N 1
ATOM 2288 C CA . MET B 1 129 ? -12.172 -16.141 -20.875 1 83.06 129 MET B CA 1
ATOM 2289 C C . MET B 1 129 ? -12.023 -17.5 -20.203 1 83.06 129 MET B C 1
ATOM 2291 O O . MET B 1 129 ? -12.742 -17.797 -19.25 1 83.06 129 MET B O 1
ATOM 2295 N N . SER B 1 130 ? -11.117 -18.266 -20.844 1 84.19 130 SER B N 1
ATOM 2296 C CA . SER B 1 130 ? -10.883 -19.609 -20.312 1 84.19 130 SER B CA 1
ATOM 2297 C C . SER B 1 130 ? -10.047 -19.562 -19.047 1 84.19 130 SER B C 1
ATOM 2299 O O . SER B 1 130 ? -10.086 -20.484 -18.234 1 84.19 130 SER B O 1
ATOM 2301 N N . SER B 1 131 ? -9.203 -18.531 -18.953 1 88.31 131 SER B N 1
ATOM 2302 C CA . SER B 1 131 ? -8.32 -18.406 -17.797 1 88.31 131 SER B CA 1
ATOM 2303 C C . SER B 1 131 ? -8.547 -17.078 -17.078 1 88.31 131 SER B C 1
ATOM 2305 O O . SER B 1 131 ? -8.898 -16.078 -17.703 1 88.31 131 SER B O 1
ATOM 2307 N N . PRO B 1 132 ? -8.352 -17.125 -15.742 1 91.31 132 PRO B N 1
ATOM 2308 C CA . PRO B 1 132 ? -8.445 -15.844 -15.023 1 91.31 132 PRO B CA 1
ATOM 2309 C C . PRO B 1 132 ? -7.426 -14.82 -15.516 1 91.31 132 PRO B C 1
ATOM 2311 O O . PRO B 1 132 ? -6.395 -15.188 -16.078 1 91.31 132 PRO B O 1
ATOM 2314 N N . VAL B 1 133 ? -7.844 -13.617 -15.312 1 93.62 133 VAL B N 1
ATOM 2315 C CA . VAL B 1 133 ? -6.984 -12.5 -15.68 1 93.62 133 VAL B CA 1
ATOM 2316 C C . VAL B 1 133 ? -6.184 -12.047 -14.461 1 93.62 133 VAL B C 1
ATOM 2318 O O . VAL B 1 133 ? -6.703 -12.016 -13.344 1 93.62 133 VAL B O 1
ATOM 2321 N N . PHE B 1 134 ? -4.91 -11.797 -14.734 1 95.44 134 PHE B N 1
ATOM 2322 C CA . PHE B 1 134 ? -4.051 -11.156 -13.742 1 95.44 134 PHE B CA 1
ATOM 2323 C C . PHE B 1 134 ? -3.854 -9.68 -14.07 1 95.44 134 PHE B C 1
ATOM 2325 O O . PHE B 1 134 ? -3.326 -9.336 -15.125 1 95.44 134 PHE B O 1
ATOM 2332 N N . SER B 1 135 ? -4.246 -8.828 -13.141 1 94.81 135 SER B N 1
ATOM 2333 C CA . SER B 1 135 ? -4.055 -7.383 -13.266 1 94.81 135 SER B CA 1
ATOM 2334 C C . SER B 1 135 ? -3.299 -6.82 -12.062 1 94.81 135 SER B C 1
ATOM 2336 O O . SER B 1 135 ? -3.604 -7.16 -10.922 1 94.81 135 SER B O 1
ATOM 2338 N N . SER B 1 136 ? -2.287 -5.98 -12.391 1 95.38 136 SER B N 1
ATOM 2339 C CA . SER B 1 136 ? -1.521 -5.449 -11.266 1 95.38 136 SER B CA 1
ATOM 2340 C C . SER B 1 136 ? -1.05 -4.023 -11.547 1 95.38 136 SER B C 1
ATOM 2342 O O . SER B 1 136 ? -0.952 -3.613 -12.703 1 95.38 136 SER B O 1
ATOM 2344 N N . ILE B 1 137 ? -0.855 -3.281 -10.539 1 94.44 137 ILE B N 1
ATOM 2345 C CA . ILE B 1 137 ? -0.205 -1.975 -10.57 1 94.44 137 ILE B CA 1
ATOM 2346 C C . ILE B 1 137 ? 1.084 -2.02 -9.758 1 94.44 137 ILE B C 1
ATOM 2348 O O . ILE B 1 137 ? 1.08 -2.459 -8.602 1 94.44 137 ILE B O 1
ATOM 2352 N N . LEU B 1 138 ? 2.17 -1.642 -10.367 1 96.5 138 LEU B N 1
ATOM 2353 C CA . LEU B 1 138 ? 3.48 -1.592 -9.727 1 96.5 138 LEU B CA 1
ATOM 2354 C C . LEU B 1 138 ? 3.996 -0.158 -9.656 1 96.5 138 LEU B C 1
ATOM 2356 O O . LEU B 1 138 ? 3.891 0.593 -10.633 1 96.5 138 LEU B O 1
ATOM 2360 N N . THR B 1 139 ? 4.461 0.225 -8.531 1 94.69 139 THR B N 1
ATOM 2361 C CA . THR B 1 139 ? 5.289 1.422 -8.43 1 94.69 139 THR B CA 1
ATOM 2362 C C . THR B 1 139 ? 6.758 1.048 -8.266 1 94.69 139 THR B C 1
ATOM 2364 O O . THR B 1 139 ? 7.121 0.304 -7.355 1 94.69 139 THR B O 1
ATOM 2367 N N . LEU B 1 140 ? 7.57 1.599 -9.164 1 96.25 140 LEU B N 1
ATOM 2368 C CA . LEU B 1 140 ? 8.977 1.211 -9.227 1 96.25 140 LEU B CA 1
ATOM 2369 C C . LEU B 1 140 ? 9.883 2.418 -9.016 1 96.25 140 LEU B C 1
ATOM 2371 O O . LEU B 1 140 ? 9.57 3.521 -9.469 1 96.25 140 LEU B O 1
ATOM 2375 N N . ALA B 1 141 ? 10.969 2.188 -8.32 1 93.81 141 ALA B N 1
ATOM 2376 C CA . ALA B 1 141 ? 12.109 3.1 -8.344 1 93.81 141 ALA B CA 1
ATOM 2377 C C . ALA B 1 141 ? 13.195 2.602 -9.297 1 93.81 141 ALA B C 1
ATOM 2379 O O . ALA B 1 141 ? 13.914 1.65 -8.984 1 93.81 141 ALA B O 1
ATOM 2380 N N . ILE B 1 142 ? 13.297 3.273 -10.398 1 95.62 142 ILE B N 1
ATOM 2381 C CA . ILE B 1 142 ? 14.195 2.828 -11.461 1 95.62 142 ILE B CA 1
ATOM 2382 C C . ILE B 1 142 ? 15.492 3.631 -11.406 1 95.62 142 ILE B C 1
ATOM 2384 O O . ILE B 1 142 ? 15.477 4.859 -11.523 1 95.62 142 ILE B O 1
ATOM 2388 N N . PRO B 1 143 ? 16.578 2.904 -11.266 1 93.75 143 PRO B N 1
ATOM 2389 C CA . PRO B 1 143 ? 17.844 3.619 -11.219 1 93.75 143 PRO B CA 1
ATOM 2390 C C . PRO B 1 143 ? 18.219 4.234 -12.57 1 93.75 143 PRO B C 1
ATOM 2392 O O . PRO B 1 143 ? 17.672 3.844 -13.602 1 93.75 143 PRO B O 1
ATOM 2395 N N . GLY B 1 144 ? 19.125 5.207 -12.5 1 92 144 GLY B N 1
ATOM 2396 C CA . GLY B 1 144 ? 19.531 5.918 -13.703 1 92 144 GLY B CA 1
ATOM 2397 C C . GLY B 1 144 ? 20.219 5.027 -14.719 1 92 144 GLY B C 1
ATOM 2398 O O . GLY B 1 144 ? 20.344 5.395 -15.891 1 92 144 GLY B O 1
ATOM 2399 N N . SER B 1 145 ? 20.609 3.859 -14.352 1 92.56 145 SER B N 1
ATOM 2400 C CA . SER B 1 145 ? 21.375 2.947 -15.195 1 92.56 145 SER B CA 1
ATOM 2401 C C . SER B 1 145 ? 20.484 2.209 -16.172 1 92.56 145 SER B C 1
ATOM 2403 O O . SER B 1 145 ? 20.953 1.572 -17.109 1 92.56 145 SER B O 1
ATOM 2405 N N . ILE B 1 146 ? 19.203 2.324 -15.969 1 95.12 146 ILE B N 1
ATOM 2406 C CA . ILE B 1 146 ? 18.297 1.622 -16.859 1 95.12 146 ILE B CA 1
ATOM 2407 C C . ILE B 1 146 ? 17.078 2.502 -17.156 1 95.12 146 ILE B C 1
ATOM 2409 O O . ILE B 1 146 ? 16.75 3.396 -16.375 1 95.12 146 ILE B O 1
ATOM 2413 N N . THR B 1 147 ? 16.422 2.211 -18.281 1 95.44 147 THR B N 1
ATOM 2414 C CA . THR B 1 147 ? 15.258 3.002 -18.672 1 95.44 147 THR B CA 1
ATOM 2415 C C . THR B 1 147 ? 13.961 2.279 -18.312 1 95.44 147 THR B C 1
ATOM 2417 O O . THR B 1 147 ? 13.953 1.057 -18.141 1 95.44 147 THR B O 1
ATOM 2420 N N . SER B 1 148 ? 12.922 3.066 -18.172 1 96.62 148 SER B N 1
ATOM 2421 C CA . SER B 1 148 ? 11.602 2.475 -17.953 1 96.62 148 SER B CA 1
ATOM 2422 C C . SER B 1 148 ? 11.203 1.574 -19.109 1 96.62 148 SER B C 1
ATOM 2424 O O . SER B 1 148 ? 10.531 0.558 -18.922 1 96.62 148 SER B O 1
ATOM 2426 N N . GLU B 1 149 ? 11.586 1.949 -20.266 1 96.94 149 GLU B N 1
ATOM 2427 C CA . GLU B 1 149 ? 11.281 1.152 -21.453 1 96.94 149 GLU B CA 1
ATOM 2428 C C . GLU B 1 149 ? 11.891 -0.242 -21.344 1 96.94 149 GLU B C 1
ATOM 2430 O O . GLU B 1 149 ? 11.258 -1.231 -21.719 1 96.94 149 GLU B O 1
ATOM 2435 N N . ARG B 1 150 ? 13.047 -0.308 -20.891 1 97.62 150 ARG B N 1
ATOM 2436 C CA . ARG B 1 150 ? 13.711 -1.595 -20.719 1 97.62 150 ARG B CA 1
ATOM 2437 C C . ARG B 1 150 ? 12.977 -2.463 -19.703 1 97.62 150 ARG B C 1
ATOM 2439 O O . ARG B 1 150 ? 12.836 -3.672 -19.891 1 97.62 150 ARG B O 1
ATOM 2446 N N . VAL B 1 151 ? 12.57 -1.833 -18.594 1 98 151 VAL B N 1
ATOM 2447 C CA . VAL B 1 151 ? 11.82 -2.555 -17.578 1 98 151 VAL B CA 1
ATOM 2448 C C . VAL B 1 151 ? 10.531 -3.115 -18.172 1 98 151 VAL B C 1
ATOM 2450 O O . VAL B 1 151 ? 10.211 -4.293 -17.984 1 98 151 VAL B O 1
ATOM 2453 N N . ILE B 1 152 ? 9.883 -2.311 -18.969 1 98.06 152 ILE B N 1
ATOM 2454 C CA . ILE B 1 152 ? 8.625 -2.693 -19.594 1 98.06 152 ILE B CA 1
ATOM 2455 C C . ILE B 1 152 ? 8.852 -3.85 -20.562 1 98.06 152 ILE B C 1
ATOM 2457 O O . ILE B 1 152 ? 8.117 -4.84 -20.547 1 98.06 152 ILE B O 1
ATOM 2461 N N . GLU B 1 153 ? 9.836 -3.738 -21.312 1 97.88 153 GLU B N 1
ATOM 2462 C CA . GLU B 1 153 ? 10.172 -4.789 -22.266 1 97.88 153 GLU B CA 1
ATOM 2463 C C . GLU B 1 153 ? 10.453 -6.109 -21.562 1 97.88 153 GLU B C 1
ATOM 2465 O O . GLU B 1 153 ? 10.031 -7.172 -22.016 1 97.88 153 GLU B O 1
ATOM 2470 N N . SER B 1 154 ? 11.164 -6.062 -20.516 1 98 154 SER B N 1
ATOM 2471 C CA . SER B 1 154 ? 11.5 -7.266 -19.766 1 98 154 SER B CA 1
ATOM 2472 C C . SER B 1 154 ? 10.25 -7.922 -19.172 1 98 154 SER B C 1
ATOM 2474 O O . SER B 1 154 ? 10.109 -9.141 -19.234 1 98 154 SER B O 1
ATOM 2476 N N . LEU B 1 155 ? 9.383 -7.129 -18.641 1 98.06 155 LEU B N 1
ATOM 2477 C CA . LEU B 1 155 ? 8.141 -7.641 -18.094 1 98.06 155 LEU B CA 1
ATOM 2478 C C . LEU B 1 155 ? 7.273 -8.258 -19.188 1 98.06 155 LEU B C 1
ATOM 2480 O O . LEU B 1 155 ? 6.707 -9.336 -19 1 98.06 155 LEU B O 1
ATOM 2484 N N . GLU B 1 156 ? 7.258 -7.555 -20.297 1 98.12 156 GLU B N 1
ATOM 2485 C CA . GLU B 1 156 ? 6.445 -8.055 -21.406 1 98.12 156 GLU B CA 1
ATOM 2486 C C . GLU B 1 156 ? 7.031 -9.336 -21.984 1 98.12 156 GLU B C 1
ATOM 2488 O O . GLU B 1 156 ? 6.332 -10.094 -22.656 1 98.12 156 GLU B O 1
ATOM 2493 N N . GLY B 1 157 ? 8.227 -9.594 -21.734 1 97.12 157 GLY B N 1
ATOM 2494 C CA . GLY B 1 157 ? 8.914 -10.797 -22.188 1 97.12 157 GLY B CA 1
ATOM 2495 C C . GLY B 1 157 ? 8.516 -12.039 -21.422 1 97.12 157 GLY B C 1
ATOM 2496 O O . GLY B 1 157 ? 8.875 -13.156 -21.812 1 97.12 157 GLY B O 1
ATOM 2497 N N . LEU B 1 158 ? 7.797 -11.898 -20.344 1 96.5 158 LEU B N 1
ATOM 2498 C CA . LEU B 1 158 ? 7.398 -13.047 -19.531 1 96.5 158 LEU B CA 1
ATOM 2499 C C . LEU B 1 158 ? 6.508 -13.992 -20.328 1 96.5 158 LEU B C 1
ATOM 2501 O O . LEU B 1 158 ? 6.598 -15.211 -20.172 1 96.5 158 LEU B O 1
ATOM 2505 N N . SER B 1 159 ? 5.617 -13.461 -21.141 1 95.25 159 SER B N 1
ATOM 2506 C CA . SER B 1 159 ? 4.754 -14.211 -22.047 1 95.25 159 SER B CA 1
ATOM 2507 C C . SER B 1 159 ? 4.168 -13.312 -23.125 1 95.25 159 SER B C 1
ATOM 2509 O O . SER B 1 159 ? 4.184 -12.086 -23 1 95.25 159 SER B O 1
ATOM 2511 N N . ASP B 1 160 ? 3.541 -13.93 -24.172 1 95.69 160 ASP B N 1
ATOM 2512 C CA . ASP B 1 160 ? 3.047 -13.195 -25.344 1 95.69 160 ASP B CA 1
ATOM 2513 C C . ASP B 1 160 ? 1.819 -12.359 -24.984 1 95.69 160 ASP B C 1
ATOM 2515 O O . ASP B 1 160 ? 1.513 -11.375 -25.656 1 95.69 160 ASP B O 1
ATOM 2519 N N . ASP B 1 161 ? 1.192 -12.711 -23.953 1 95.94 161 ASP B N 1
ATOM 2520 C CA . ASP B 1 161 ? -0.075 -12.047 -23.656 1 95.94 161 ASP B CA 1
ATOM 2521 C C . ASP B 1 161 ? 0.121 -10.914 -22.641 1 95.94 161 ASP B C 1
ATOM 2523 O O . ASP B 1 161 ? -0.825 -10.195 -22.328 1 95.94 161 ASP B O 1
ATOM 2527 N N . VAL B 1 162 ? 1.299 -10.703 -22.188 1 97.25 162 VAL B N 1
ATOM 2528 C CA . VAL B 1 162 ? 1.566 -9.672 -21.172 1 97.25 162 VAL B CA 1
ATOM 2529 C C . VAL B 1 162 ? 1.51 -8.297 -21.828 1 97.25 162 VAL B C 1
ATOM 2531 O O . VAL B 1 162 ? 2.098 -8.07 -22.891 1 97.25 162 VAL B O 1
ATOM 2534 N N . ARG B 1 163 ? 0.766 -7.367 -21.156 1 97.31 163 ARG B N 1
ATOM 2535 C CA . ARG B 1 163 ? 0.712 -5.957 -21.531 1 97.31 163 ARG B CA 1
ATOM 2536 C C . ARG B 1 163 ? 1.103 -5.066 -20.344 1 97.31 163 ARG B C 1
ATOM 2538 O O . ARG B 1 163 ? 0.635 -5.273 -19.234 1 97.31 163 ARG B O 1
ATOM 2545 N N . VAL B 1 164 ? 1.993 -4.172 -20.656 1 97.75 164 VAL B N 1
ATOM 2546 C CA . VAL B 1 164 ? 2.463 -3.25 -19.625 1 97.75 164 VAL B CA 1
ATOM 2547 C C . VAL B 1 164 ? 2.326 -1.811 -20.109 1 97.75 164 VAL B C 1
ATOM 2549 O O . VAL B 1 164 ? 2.719 -1.491 -21.234 1 97.75 164 VAL B O 1
ATOM 2552 N N . SER B 1 165 ? 1.758 -0.916 -19.359 1 95.56 165 SER B N 1
ATOM 2553 C CA . SER B 1 165 ? 1.644 0.5 -19.688 1 95.56 165 SER B CA 1
ATOM 2554 C C . SER B 1 165 ? 2.053 1.381 -18.516 1 95.56 165 SER B C 1
ATOM 2556 O O . SER B 1 165 ? 1.837 1.019 -17.359 1 95.56 165 SER B O 1
ATOM 2558 N N . GLN B 1 166 ? 2.684 2.422 -18.844 1 93 166 GLN B N 1
ATOM 2559 C CA . GLN B 1 166 ? 3.041 3.404 -17.828 1 93 166 GLN B CA 1
ATOM 2560 C C . GLN B 1 166 ? 1.892 4.379 -17.578 1 93 166 GLN B C 1
ATOM 2562 O O . GLN B 1 166 ? 1.235 4.828 -18.516 1 93 166 GLN B O 1
ATOM 2567 N N . ILE B 1 167 ? 1.716 4.684 -16.312 1 85.12 167 ILE B N 1
ATOM 2568 C CA . ILE B 1 167 ? 0.616 5.586 -15.984 1 85.12 167 ILE B CA 1
ATOM 2569 C C . ILE B 1 167 ? 1.125 6.73 -15.109 1 85.12 167 ILE B C 1
ATOM 2571 O O . ILE B 1 167 ? 2.129 6.582 -14.406 1 85.12 167 ILE B O 1
#

Sequence (334 aa):
MKKTFVTTVSGVTEPGIIKSLAEITRKHGGEWQMSKVIKLGGHFTALFEVTIEAESQPQLESDFVTHFPALYFSYALVAERAPSACQRVKLVFDCNDRPGLTRDIDDILADLEVELESLECHRLAVIGMSSPVFSSILTLAIPGSITSERVIESLEGLSDDVRVSQIMKKTFVTTVSGVTEPGIIKSLAEITRKHGGEWQMSKVIKLGGHFTALFEVTIEAESQPQLESDFVTHFPALYFSYALVAERAPSACQRVKLVFDCNDRPGLTRDIDDILADLEVELESLECHRLAVIGMSSPVFSSILTLAIPGSITSERVIESLEGLSDDVRVSQI

Organism: Shewanella halifaxensis (strain HAW-EB4) (NCBI:txid458817)

pLDDT: mean 93.03, std 7.88, range [51.19, 98.31]

Secondary structure (DSSP, 8-state):
-EEEEEEEEEEE--TTHHHHHHHHHHHTT-EEEEEEEEEETTEEEEEEEEEEEGGGHHHHHHHHHHH-TTSEEEEEEPP------EEEEEEEEEEE--TTHHHHHHHHHHHTT-EEEEEEEEEE--TT-SSPEEEEEEEEEEETTS-HHHHHHHHHTT-TT-EEEE-/-EEEEEEEEEEE--TTHHHHHHHHHHHTT-EEEEEEEEEETTEEEEEEEEEEEGGGHHHHHHHHHHH-TTSEEEEEEPP------EEEEEEEEEEE--TTHHHHHHHHHHHTT-EEEEEEEEEE--TT-SSPEEEEEEEEEEETTS-HHHHHHHHHTT-TT-EEEE-

Foldseek 3Di:
DKFKKKKKKKDFDDPCPVVVLQVLCVVLPKDWPDKDKDDDPRMIMMITMIIHDPVSVVVSVVVCCVVCVRMDMDMGGDDPDPPAPWDKWKKKKKFFDDPCLVVLLVVLCVVQVKDWPDKDWDWDDDPPDPTTMIIMMTIITHHPVDDPVVSQVSSCVVDVGMDMDID/DKFKKKKKKKDFDDPCPVVVLQVLCVVLPKDWPDKDKDDDPRMIMMITMIIHDPVSVVVSVVVCCVVCVRMDMDMGGDDPDPPAPWDKWKKKKKFFDDPCLVVLLVVLCVVQVKDWPDKDWDWDDDPPDPTTMIIMMTIITHHPVDDPVVSQVSSCVVDVGMDMDID